Protein AF-A0A1F8U9Z3-F1 (afdb_monomer_lite)

Radius of gyration: 16.21 Å; chains: 1; bounding box: 45×39×39 Å

Sequence (193 aa):
MRNLESLSKLYAEYHIFPEKCFGAGSPAYEFFRMFPKNYFSQDMFEFLKLHRYSPVQRGADLPWWGSRYFSEDKDTRVMIISQDSLSDDAGSVVFWAQLFDVVKSQAEYSAYTGRLKDKNLFRYNSWFRVQQQLCGWGLDIRHCFITDAAKVYKFKSWKDRDFDKNSSRSLLKNEMPAGFNYYPGSVAGNIDK

pLDDT: mean 81.68, std 16.69, range [29.06, 94.88]

Secondary structure (DSSP, 8-state):
---HHHHHHHHHHTT---GGGS-TTSHHHHHHHH-TTSHHHHHHHHHHTT--S--SSPPPPPPEE-TTTTSS--TT-EEEEE--S--SS---GGGGGGGTTT--SHHHHHHHHTTSS-TTS--HHHHHHHHHHHHHTT--GGGEEEEES---BPTT-SSS--B-HHHHHHHHHHHS-TT--------------

Foldseek 3Di:
DDDLQNLLVLLLVLLQCQPVVLDFQQLLVLLCVVCVPDPQSVSVVVSCPSNPDDRQAYHFQDKDAAQCQPPPPLVQAEEAAFAAQPPPVAGFLRSCLSVLVPDDDPVVVQVSLVRHPDSPPDDPVNNVVVSVVCVVVVRDRNRYMYYYLFGRADGPHHPPSHGPNVSSVVSVVSVDPPPDDDDPDDPPPPPPD

Structure (mmCIF, N/CA/C/O backbone):
data_AF-A0A1F8U9Z3-F1
#
_entry.id   AF-A0A1F8U9Z3-F1
#
loop_
_atom_site.group_PDB
_atom_site.id
_atom_site.type_symbol
_atom_site.label_atom_id
_atom_site.label_alt_id
_atom_site.label_comp_id
_atom_site.label_asym_id
_atom_site.label_entity_id
_atom_site.label_seq_id
_atom_site.pdbx_PDB_ins_code
_atom_site.Cartn_x
_atom_site.Cartn_y
_atom_site.Cartn_z
_atom_site.occupancy
_atom_site.B_iso_or_equiv
_atom_site.auth_seq_id
_atom_site.auth_comp_id
_atom_site.auth_asym_id
_atom_site.auth_atom_id
_atom_site.pdbx_PDB_model_num
ATOM 1 N N . MET A 1 1 ? 6.858 -17.333 11.667 1.00 45.41 1 MET A N 1
ATOM 2 C CA . MET A 1 1 ? 6.050 -16.106 11.837 1.00 45.41 1 MET A CA 1
ATOM 3 C C . MET A 1 1 ? 6.564 -15.111 10.808 1.00 45.41 1 MET A C 1
ATOM 5 O O . MET A 1 1 ? 7.760 -14.863 10.824 1.00 45.41 1 MET A O 1
ATOM 9 N N . ARG A 1 2 ? 5.757 -14.657 9.837 1.00 57.88 2 ARG A N 1
ATOM 10 C CA . ARG A 1 2 ? 6.254 -13.646 8.887 1.00 57.88 2 ARG A CA 1
ATOM 11 C C . ARG A 1 2 ? 6.272 -12.301 9.605 1.00 57.88 2 ARG A C 1
ATOM 13 O O . ARG A 1 2 ? 5.219 -11.822 10.011 1.00 57.88 2 ARG A O 1
ATOM 20 N N . ASN A 1 3 ? 7.468 -11.760 9.797 1.00 82.56 3 ASN A N 1
ATOM 21 C CA . ASN A 1 3 ? 7.699 -10.394 10.248 1.00 82.56 3 ASN A CA 1
ATOM 22 C C . ASN A 1 3 ? 7.858 -9.472 9.022 1.00 82.56 3 ASN A C 1
ATOM 24 O O . ASN A 1 3 ? 8.003 -9.946 7.893 1.00 82.56 3 ASN A O 1
ATOM 28 N N . LEU A 1 4 ? 7.836 -8.161 9.248 1.00 88.94 4 LEU A N 1
ATOM 29 C CA . LEU A 1 4 ? 8.009 -7.121 8.229 1.00 88.94 4 LEU A CA 1
ATOM 30 C C . LEU A 1 4 ? 9.208 -7.369 7.291 1.00 88.94 4 LEU A C 1
ATOM 32 O O . LEU A 1 4 ? 9.110 -7.175 6.082 1.00 88.94 4 LEU A O 1
ATOM 36 N N . GLU A 1 5 ? 10.317 -7.870 7.837 1.00 90.38 5 GLU A N 1
ATOM 37 C CA . GLU A 1 5 ? 11.522 -8.224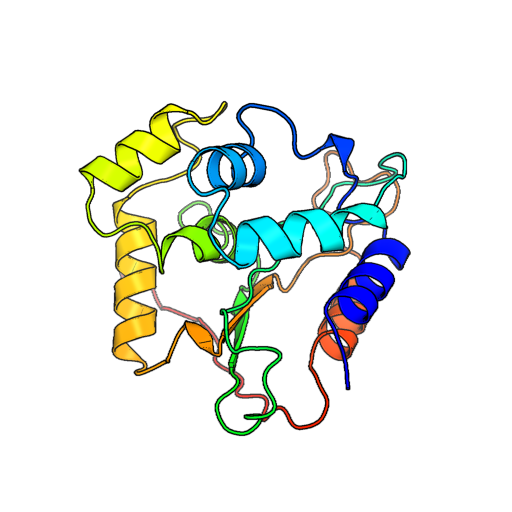 7.082 1.00 90.38 5 GLU A CA 1
ATOM 38 C C . GLU A 1 5 ? 11.265 -9.342 6.058 1.00 90.38 5 GLU A C 1
ATOM 40 O O . GLU A 1 5 ? 11.723 -9.264 4.921 1.00 90.38 5 GLU A O 1
ATOM 45 N N . SER A 1 6 ? 10.499 -10.371 6.434 1.00 90.19 6 SER A N 1
ATOM 46 C CA . SER A 1 6 ? 10.128 -11.463 5.525 1.00 90.19 6 SER A CA 1
ATOM 47 C C . SER A 1 6 ? 9.284 -10.954 4.356 1.00 90.19 6 SER A C 1
ATOM 49 O O . SER A 1 6 ? 9.462 -11.404 3.226 1.00 90.19 6 SER A O 1
ATOM 51 N N . LEU A 1 7 ? 8.379 -10.006 4.625 1.00 90.00 7 LEU A N 1
ATOM 52 C CA . LEU A 1 7 ? 7.586 -9.357 3.587 1.00 90.00 7 LEU A CA 1
ATOM 53 C C . LEU A 1 7 ? 8.492 -8.530 2.667 1.00 90.00 7 LEU A C 1
ATOM 55 O O . LEU A 1 7 ? 8.462 -8.708 1.458 1.00 90.00 7 LEU A O 1
ATOM 59 N N . SER A 1 8 ? 9.354 -7.688 3.232 1.00 93.38 8 SER A N 1
ATOM 60 C CA . SER A 1 8 ? 10.299 -6.868 2.467 1.00 93.38 8 SER A CA 1
ATOM 61 C C . SER A 1 8 ? 11.183 -7.712 1.535 1.00 93.38 8 SER A C 1
ATOM 63 O O . SER A 1 8 ? 11.259 -7.429 0.339 1.00 93.38 8 SER A O 1
ATOM 65 N N . LYS A 1 9 ? 11.751 -8.825 2.028 1.00 93.44 9 LYS A N 1
ATOM 66 C CA . LYS A 1 9 ? 12.533 -9.775 1.210 1.00 93.44 9 LYS A CA 1
ATOM 67 C C . LYS A 1 9 ? 11.730 -10.317 0.030 1.00 93.44 9 LYS A C 1
ATOM 69 O O . LYS A 1 9 ? 12.204 -10.251 -1.100 1.00 93.44 9 LYS A O 1
ATOM 74 N N . LEU A 1 10 ? 10.505 -10.779 0.286 1.00 92.38 10 LEU A N 1
ATOM 75 C CA . LEU A 1 10 ? 9.615 -11.296 -0.751 1.00 92.38 10 LEU A CA 1
ATOM 76 C C . LEU A 1 10 ? 9.364 -10.257 -1.854 1.00 92.38 10 LEU A C 1
ATOM 78 O O . LEU A 1 10 ? 9.427 -10.583 -3.033 1.00 92.38 10 LEU A O 1
ATOM 82 N N . TYR A 1 11 ? 9.096 -9.003 -1.491 1.00 92.25 11 TYR A N 1
ATOM 83 C CA . TYR A 1 11 ? 8.873 -7.943 -2.476 1.00 92.25 11 TYR A CA 1
ATOM 84 C C . TYR A 1 11 ? 10.165 -7.534 -3.204 1.00 92.25 11 TYR A C 1
ATOM 86 O O . TYR A 1 11 ? 10.125 -7.185 -4.386 1.00 92.25 11 TYR A O 1
ATOM 94 N N . ALA A 1 12 ? 11.314 -7.568 -2.525 1.00 93.19 12 ALA A N 1
ATOM 95 C CA . ALA A 1 12 ? 12.602 -7.210 -3.110 1.00 93.19 12 ALA A CA 1
ATOM 96 C C . ALA A 1 12 ? 13.018 -8.172 -4.235 1.00 93.19 12 ALA A C 1
ATOM 98 O O . ALA A 1 12 ? 13.559 -7.714 -5.240 1.00 93.19 12 ALA A O 1
ATOM 99 N N . GLU A 1 13 ? 12.684 -9.465 -4.133 1.00 93.81 13 GLU A N 1
ATOM 100 C CA . GLU A 1 13 ? 12.923 -10.461 -5.194 1.00 93.81 13 GLU A CA 1
ATOM 101 C C . GLU A 1 13 ? 12.323 -10.029 -6.546 1.00 93.81 13 GLU A C 1
ATOM 103 O O . GLU A 1 13 ? 12.960 -10.162 -7.593 1.00 93.81 13 GLU A O 1
ATOM 108 N N . TYR A 1 14 ? 11.137 -9.415 -6.527 1.00 91.81 14 TYR A N 1
ATOM 109 C CA . TYR A 1 14 ? 10.440 -8.945 -7.731 1.00 91.81 14 TYR A CA 1
ATOM 110 C C . TYR A 1 14 ? 10.800 -7.513 -8.151 1.00 91.81 14 TYR A C 1
ATOM 112 O O . TYR A 1 14 ? 10.267 -7.019 -9.142 1.00 91.81 14 TYR A O 1
ATOM 120 N N . HIS A 1 15 ? 11.684 -6.824 -7.425 1.00 89.75 15 HIS A N 1
ATOM 121 C CA . HIS A 1 15 ? 12.143 -5.466 -7.744 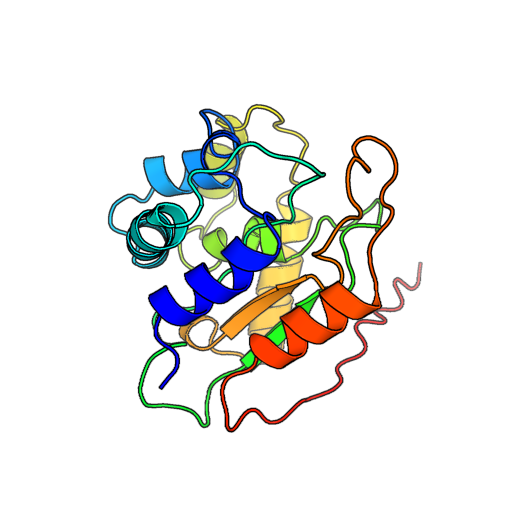1.00 89.75 15 HIS A CA 1
ATOM 122 C C . HIS A 1 15 ? 11.024 -4.404 -7.867 1.00 89.75 15 HIS A C 1
ATOM 124 O O . HIS A 1 15 ? 11.161 -3.417 -8.592 1.00 89.75 15 HIS A O 1
ATOM 130 N N . ILE A 1 16 ? 9.917 -4.566 -7.136 1.00 85.88 16 ILE A N 1
ATOM 131 C CA . ILE A 1 16 ? 8.685 -3.773 -7.328 1.00 85.88 16 ILE A CA 1
ATOM 132 C C . ILE A 1 16 ? 8.639 -2.427 -6.594 1.00 85.88 16 ILE A C 1
ATOM 134 O O . ILE A 1 16 ? 7.917 -1.539 -7.040 1.00 85.88 16 ILE A O 1
ATOM 138 N N . PHE A 1 17 ? 9.454 -2.222 -5.550 1.00 89.62 17 PHE A N 1
ATOM 139 C CA . PHE A 1 17 ? 9.509 -0.956 -4.789 1.00 89.62 17 PHE A CA 1
ATOM 140 C C . PHE A 1 17 ? 10.888 -0.291 -4.696 1.00 89.62 17 PHE A C 1
ATOM 142 O O . PHE A 1 17 ? 11.366 -0.056 -3.592 1.00 89.62 17 PHE A O 1
ATOM 149 N N . PRO A 1 18 ? 11.549 0.039 -5.815 1.00 88.25 18 PRO A N 1
ATOM 150 C CA . PRO A 1 18 ? 12.849 0.705 -5.762 1.00 88.25 18 PRO A CA 1
ATOM 151 C C . PRO A 1 18 ? 12.790 1.982 -4.908 1.00 88.25 18 PRO A C 1
ATOM 153 O O . PRO A 1 18 ? 12.011 2.886 -5.208 1.00 88.25 18 PRO A O 1
ATOM 156 N N . GLU A 1 19 ? 13.638 2.077 -3.876 1.00 86.88 19 GLU A N 1
ATOM 157 C CA . GLU A 1 19 ? 13.602 3.148 -2.859 1.00 86.88 19 GLU A CA 1
ATOM 158 C C . GLU A 1 19 ? 13.565 4.554 -3.482 1.00 86.88 19 GLU A C 1
ATOM 160 O O . GLU A 1 19 ? 12.808 5.429 -3.062 1.00 86.88 19 GLU A O 1
ATOM 165 N N . LYS A 1 20 ? 14.326 4.755 -4.564 1.00 85.00 20 LYS A N 1
ATOM 166 C CA . LYS A 1 20 ? 14.434 6.041 -5.265 1.00 85.00 20 LYS A CA 1
ATOM 167 C C . LYS A 1 20 ? 13.121 6.557 -5.872 1.00 85.00 20 LYS A C 1
ATOM 169 O O . LYS A 1 20 ? 13.061 7.711 -6.288 1.00 85.00 20 LYS A O 1
ATOM 174 N N . CYS A 1 21 ? 12.094 5.713 -5.977 1.00 83.88 21 CYS A N 1
ATOM 175 C CA . CYS A 1 21 ? 10.771 6.099 -6.464 1.00 83.88 21 CYS A CA 1
ATOM 176 C C . CYS A 1 21 ? 9.921 6.795 -5.384 1.00 83.88 21 CYS A C 1
ATOM 178 O O . CYS A 1 21 ? 8.948 7.465 -5.727 1.00 83.88 21 CYS A O 1
ATOM 180 N N . PHE A 1 22 ? 10.311 6.717 -4.109 1.00 84.62 22 PHE A N 1
ATOM 181 C CA . PHE A 1 22 ? 9.610 7.338 -2.979 1.00 84.62 22 PHE A CA 1
ATOM 182 C C . PHE A 1 22 ? 10.203 8.708 -2.623 1.00 84.62 22 PHE A C 1
ATOM 184 O O . PHE A 1 22 ? 10.590 8.973 -1.488 1.00 84.62 22 PHE A O 1
ATOM 191 N N . GLY A 1 23 ? 10.310 9.584 -3.625 1.00 85.44 23 GLY A N 1
ATOM 192 C CA . GLY A 1 23 ? 10.835 10.943 -3.470 1.00 85.44 23 GLY A CA 1
ATOM 193 C C . GLY A 1 23 ? 9.784 11.977 -3.052 1.00 85.44 23 GLY A C 1
ATOM 194 O O . GLY A 1 23 ? 8.591 11.677 -2.951 1.00 85.44 23 GLY A O 1
ATOM 195 N N . ALA A 1 24 ? 10.234 13.221 -2.863 1.00 90.19 24 ALA A N 1
ATOM 196 C CA . ALA A 1 24 ? 9.386 14.365 -2.521 1.00 90.19 24 ALA A CA 1
ATOM 197 C C . ALA A 1 24 ? 8.173 14.515 -3.456 1.00 90.19 24 ALA A C 1
ATOM 199 O O . ALA A 1 24 ? 8.288 14.361 -4.675 1.00 90.19 24 ALA A O 1
ATOM 200 N N . GLY A 1 25 ? 7.005 14.810 -2.878 1.00 86.88 25 GLY A N 1
ATOM 201 C CA . GLY A 1 25 ? 5.739 14.924 -3.602 1.00 86.88 25 GLY A CA 1
ATOM 202 C C . GLY A 1 25 ? 5.096 13.593 -4.013 1.00 86.88 25 GLY A C 1
ATOM 203 O O . GLY A 1 25 ? 4.004 13.622 -4.586 1.00 86.88 25 GLY A O 1
ATOM 204 N N . SER A 1 26 ? 5.725 12.440 -3.746 1.00 87.75 26 SER A N 1
ATOM 205 C CA . SER A 1 26 ? 5.062 11.137 -3.889 1.00 87.75 26 SER A CA 1
ATOM 206 C C . SER A 1 26 ? 4.087 10.884 -2.726 1.00 87.75 26 SER A C 1
ATOM 208 O O . SER A 1 26 ? 4.343 11.347 -1.610 1.00 87.75 26 SER A O 1
ATOM 210 N N . PRO A 1 27 ? 2.993 10.125 -2.942 1.00 87.62 27 PRO A N 1
ATOM 211 C CA . PRO A 1 27 ? 2.001 9.852 -1.900 1.00 87.62 27 PRO A CA 1
ATOM 212 C C . PRO A 1 27 ? 2.593 9.281 -0.607 1.00 87.62 27 PRO A C 1
ATOM 214 O O . PRO A 1 27 ? 2.275 9.759 0.485 1.00 87.62 27 PRO A O 1
ATOM 217 N N . ALA A 1 28 ? 3.482 8.293 -0.730 1.00 87.69 28 ALA A N 1
ATOM 218 C CA . ALA A 1 28 ? 4.116 7.644 0.411 1.00 87.69 28 ALA A CA 1
ATOM 219 C C . ALA A 1 28 ? 5.070 8.593 1.148 1.00 87.69 28 ALA A C 1
ATOM 221 O O . ALA A 1 28 ? 4.982 8.730 2.364 1.00 87.69 28 ALA A O 1
ATOM 222 N N . TYR A 1 29 ? 5.924 9.316 0.415 1.00 90.00 29 TYR A N 1
ATOM 223 C CA . TYR A 1 29 ? 6.861 10.260 1.022 1.00 90.00 29 TYR A CA 1
ATOM 224 C C . TYR A 1 29 ? 6.141 11.369 1.795 1.00 90.00 29 TYR A C 1
ATOM 226 O O . TYR A 1 29 ? 6.491 11.652 2.941 1.00 90.00 29 TYR A O 1
ATOM 234 N N . GLU A 1 30 ? 5.108 11.980 1.202 1.00 92.12 30 GLU A N 1
ATOM 235 C CA . GLU A 1 30 ? 4.350 13.031 1.886 1.00 92.12 30 GLU A CA 1
ATOM 236 C C . GLU A 1 30 ? 3.603 12.494 3.108 1.00 92.12 30 GLU A C 1
ATOM 238 O O . GLU A 1 30 ? 3.525 13.187 4.124 1.00 92.12 30 GLU A O 1
ATOM 243 N N . PHE A 1 31 ? 3.127 11.246 3.060 1.00 92.38 31 PHE A N 1
ATOM 244 C CA . PHE A 1 31 ? 2.539 10.593 4.224 1.00 92.38 31 PHE A CA 1
ATOM 245 C C . PHE A 1 31 ? 3.565 10.427 5.353 1.00 92.38 31 PHE A C 1
ATOM 247 O O . PHE A 1 31 ? 3.322 10.888 6.469 1.00 92.38 31 PHE A O 1
ATOM 254 N N . PHE A 1 32 ? 4.740 9.854 5.064 1.00 91.12 32 PHE A N 1
ATOM 255 C CA . PHE A 1 32 ? 5.799 9.649 6.062 1.00 91.12 32 PHE A CA 1
ATOM 256 C C . PHE A 1 32 ? 6.273 10.970 6.670 1.00 91.12 32 PHE A C 1
ATOM 258 O O . PHE A 1 32 ? 6.530 11.053 7.871 1.00 91.12 32 PHE A O 1
ATOM 265 N N . ARG A 1 33 ? 6.334 12.026 5.853 1.00 93.50 33 ARG A N 1
ATOM 266 C CA . ARG A 1 33 ? 6.721 13.368 6.290 1.00 93.50 33 ARG A CA 1
ATOM 267 C C . ARG A 1 33 ? 5.669 14.021 7.187 1.00 93.50 33 ARG A C 1
ATOM 269 O O . ARG A 1 33 ? 6.033 14.717 8.131 1.00 93.50 33 ARG A O 1
ATOM 276 N N . MET A 1 34 ? 4.380 13.833 6.897 1.00 94.50 34 MET A N 1
ATOM 277 C CA . MET A 1 34 ? 3.285 14.384 7.708 1.00 94.50 34 MET A CA 1
ATOM 278 C C . MET A 1 34 ? 3.059 13.604 9.004 1.00 94.50 34 MET A C 1
ATOM 280 O O . MET A 1 34 ? 2.716 14.202 10.022 1.00 94.50 34 MET A O 1
ATOM 284 N N . PHE A 1 35 ? 3.279 12.289 8.983 1.00 94.88 35 PHE A N 1
ATOM 285 C CA . PHE A 1 35 ? 2.989 11.394 10.100 1.00 94.88 35 PHE A CA 1
ATOM 286 C C . PHE A 1 35 ? 4.212 10.541 10.487 1.00 94.88 35 PHE A C 1
ATOM 288 O O . PHE A 1 35 ? 4.131 9.311 10.475 1.00 94.88 35 PHE A O 1
ATOM 295 N N . PRO A 1 36 ? 5.352 11.141 10.884 1.00 94.50 36 PRO A N 1
ATOM 296 C CA . PRO A 1 36 ? 6.598 10.399 11.121 1.00 94.50 36 PRO A CA 1
ATOM 297 C C . PRO A 1 36 ? 6.542 9.462 12.338 1.00 94.50 36 PRO A C 1
ATOM 299 O O . PRO A 1 36 ? 7.346 8.543 12.451 1.00 94.50 36 PRO A O 1
ATOM 302 N N . LYS A 1 37 ? 5.598 9.691 13.261 1.00 94.62 37 LYS A N 1
ATOM 303 C CA . LYS A 1 37 ? 5.367 8.843 14.444 1.00 94.62 37 LYS A CA 1
ATOM 304 C C . LYS A 1 37 ? 4.294 7.771 14.226 1.00 94.62 37 LYS A C 1
ATOM 306 O O . LYS A 1 37 ? 3.997 7.023 15.150 1.00 94.62 37 LYS A O 1
ATOM 311 N N . ASN A 1 38 ? 3.659 7.731 13.054 1.00 94.44 38 ASN A N 1
ATOM 312 C CA . ASN A 1 38 ? 2.697 6.683 12.734 1.00 94.44 38 ASN A CA 1
ATOM 313 C C . ASN A 1 38 ? 3.441 5.351 12.530 1.00 94.44 38 ASN A C 1
ATOM 315 O O . ASN A 1 38 ? 4.500 5.339 11.903 1.00 94.44 38 ASN A O 1
ATOM 319 N N . TYR A 1 39 ? 2.883 4.250 13.045 1.00 93.31 39 TYR A N 1
ATOM 320 C CA . TYR A 1 39 ? 3.505 2.922 12.966 1.00 93.31 39 TYR A CA 1
ATOM 321 C C . TYR A 1 39 ? 3.836 2.530 11.519 1.00 93.31 39 TYR A C 1
ATOM 323 O O . TYR A 1 39 ? 4.936 2.067 11.256 1.00 93.31 39 TYR A O 1
ATOM 331 N N . PHE A 1 40 ? 2.936 2.798 10.566 1.00 93.00 40 PHE A N 1
ATOM 332 C CA . PHE A 1 40 ? 3.137 2.433 9.169 1.00 93.00 40 PHE A CA 1
ATOM 333 C C . PHE A 1 40 ? 4.292 3.225 8.560 1.00 93.00 40 PHE A C 1
ATOM 335 O O . PHE A 1 40 ? 5.083 2.669 7.810 1.00 93.00 40 PHE A O 1
ATOM 342 N N . SER A 1 41 ? 4.452 4.502 8.926 1.00 93.44 41 SER A N 1
ATOM 343 C CA . SER A 1 41 ? 5.613 5.292 8.503 1.00 93.44 41 SER A CA 1
ATOM 344 C C . SER A 1 41 ? 6.922 4.685 9.008 1.00 93.44 41 SER A C 1
ATOM 346 O O . SER A 1 41 ? 7.879 4.582 8.247 1.00 93.44 41 SER A O 1
ATOM 348 N N . GLN A 1 42 ? 6.965 4.265 10.275 1.00 93.38 42 GLN A N 1
ATOM 349 C CA . GLN A 1 42 ? 8.150 3.647 10.876 1.00 93.38 42 GLN A CA 1
ATOM 350 C C . GLN A 1 42 ? 8.460 2.289 10.240 1.00 93.38 42 GLN A C 1
ATOM 352 O O . GLN A 1 42 ? 9.594 2.054 9.822 1.00 93.38 42 GLN A O 1
ATOM 357 N N . ASP A 1 43 ? 7.444 1.440 10.090 1.00 92.94 43 ASP A N 1
ATOM 358 C CA . ASP A 1 43 ? 7.573 0.142 9.438 1.00 92.94 43 ASP A CA 1
ATOM 359 C C . ASP A 1 43 ? 8.026 0.304 7.983 1.00 92.94 43 ASP A C 1
ATOM 361 O O . ASP A 1 43 ? 8.915 -0.406 7.525 1.00 92.94 43 ASP A O 1
ATOM 365 N N . MET A 1 44 ? 7.479 1.265 7.240 1.00 90.88 44 MET A N 1
ATOM 366 C CA . MET A 1 44 ? 7.859 1.471 5.844 1.00 90.88 44 MET A CA 1
ATOM 367 C C . MET A 1 44 ? 9.320 1.892 5.675 1.00 90.88 44 MET A C 1
ATOM 369 O O . MET A 1 44 ? 9.954 1.477 4.703 1.00 90.88 44 MET A O 1
ATOM 373 N N . PHE A 1 45 ? 9.891 2.657 6.611 1.00 90.12 45 PHE A N 1
ATOM 374 C CA . PHE A 1 45 ? 11.326 2.952 6.583 1.00 90.12 45 PHE A CA 1
ATOM 375 C C . PHE A 1 45 ? 12.173 1.687 6.734 1.00 90.12 45 PHE A C 1
ATOM 377 O O . PHE A 1 45 ? 13.155 1.531 6.011 1.00 90.12 45 PHE A O 1
ATOM 384 N N . GLU A 1 46 ? 11.796 0.774 7.630 1.00 90.94 46 GLU A N 1
ATOM 385 C CA . GLU A 1 46 ? 12.474 -0.517 7.783 1.00 90.94 46 GLU A CA 1
ATOM 386 C C . GLU A 1 46 ? 12.264 -1.413 6.560 1.00 90.94 46 GLU A C 1
ATOM 388 O O . GLU A 1 46 ? 13.219 -1.983 6.031 1.00 90.94 46 GLU A O 1
ATOM 393 N N . PHE A 1 47 ? 11.029 -1.472 6.060 1.00 92.00 47 PHE A N 1
ATOM 394 C CA . PHE A 1 47 ? 10.651 -2.233 4.879 1.00 92.00 47 PHE A CA 1
ATOM 395 C C . PHE A 1 47 ? 11.482 -1.823 3.662 1.00 92.00 47 PHE A C 1
ATOM 397 O O . PHE A 1 47 ? 12.010 -2.690 2.977 1.00 92.00 47 PHE A O 1
ATOM 404 N N . LEU A 1 48 ? 11.664 -0.522 3.409 1.00 91.06 48 LEU A N 1
ATOM 405 C CA . LEU A 1 48 ? 12.370 -0.021 2.224 1.00 91.06 48 LEU A CA 1
ATOM 406 C C . LEU A 1 48 ? 13.892 -0.242 2.247 1.00 91.06 48 LEU A C 1
ATOM 408 O O . LEU A 1 48 ? 14.520 -0.154 1.191 1.00 91.06 48 LEU A O 1
ATOM 412 N N . LYS A 1 49 ? 14.502 -0.608 3.386 1.00 91.81 49 LYS A N 1
ATOM 413 C CA . LYS A 1 49 ? 15.961 -0.842 3.477 1.00 91.81 49 LYS A CA 1
ATOM 414 C C . LYS A 1 49 ? 16.465 -1.938 2.538 1.00 91.81 49 LYS A C 1
ATOM 416 O O . LYS A 1 49 ? 17.611 -1.862 2.093 1.00 91.81 49 LYS A O 1
ATOM 421 N N . LEU A 1 50 ? 15.633 -2.935 2.222 1.00 94.38 50 LEU A N 1
ATOM 422 C CA . LEU A 1 50 ? 15.988 -4.019 1.295 1.00 94.38 50 LEU A CA 1
ATOM 423 C C . LEU A 1 50 ? 15.702 -3.679 -0.174 1.00 94.38 50 LEU A C 1
ATOM 425 O O . LEU A 1 50 ? 16.034 -4.466 -1.057 1.00 94.38 50 LEU A O 1
ATOM 429 N N . HIS A 1 51 ? 15.143 -2.500 -0.461 1.00 93.56 51 HIS A N 1
ATOM 430 C CA . HIS A 1 51 ? 14.753 -2.102 -1.813 1.00 93.56 51 HIS A CA 1
ATOM 431 C C . HIS A 1 51 ? 15.731 -1.133 -2.495 1.00 93.56 51 HIS A C 1
ATOM 433 O O . HIS A 1 51 ? 15.364 -0.317 -3.349 1.00 93.56 51 HIS A O 1
ATOM 439 N N . ARG A 1 52 ? 17.011 -1.246 -2.133 1.00 92.62 52 ARG A N 1
ATOM 440 C CA . ARG A 1 52 ? 18.127 -0.461 -2.677 1.00 92.62 52 ARG A CA 1
ATOM 441 C C . ARG A 1 52 ? 18.624 -1.028 -4.002 1.00 92.62 52 ARG A C 1
ATOM 443 O O . ARG A 1 52 ? 19.750 -1.503 -4.111 1.00 92.62 52 ARG A O 1
ATOM 450 N N . TYR A 1 53 ? 17.776 -0.976 -5.019 1.00 91.50 53 TYR A N 1
ATOM 451 C CA . TYR A 1 53 ? 18.107 -1.435 -6.364 1.00 91.50 53 TYR A CA 1
ATOM 452 C C . TYR A 1 53 ? 17.662 -0.433 -7.430 1.00 91.50 53 TYR A C 1
ATOM 454 O O . TYR A 1 53 ? 16.795 0.420 -7.221 1.00 91.50 53 TYR A O 1
ATOM 462 N N . SER A 1 54 ? 18.269 -0.540 -8.612 1.00 89.81 54 SER A N 1
ATOM 463 C CA . SER A 1 54 ? 17.809 0.207 -9.778 1.00 89.81 54 SER A CA 1
ATOM 464 C C . SER A 1 54 ? 16.500 -0.396 -10.299 1.00 89.81 54 SER A C 1
ATOM 466 O O . SER A 1 54 ? 16.395 -1.615 -10.406 1.00 89.81 54 SER A O 1
ATOM 468 N N . PRO A 1 55 ? 15.501 0.427 -10.653 1.00 88.00 55 PRO A N 1
ATOM 469 C CA . PRO A 1 55 ? 14.279 -0.042 -11.270 1.00 88.00 55 PRO A CA 1
ATOM 470 C C . PRO A 1 55 ? 14.635 -0.622 -12.637 1.00 88.00 55 PRO A C 1
ATOM 472 O O . PRO A 1 55 ? 15.294 0.027 -13.453 1.00 88.00 55 PRO A O 1
ATOM 475 N N . VAL A 1 56 ? 14.176 -1.840 -12.882 1.00 88.69 56 VAL A N 1
ATOM 476 C CA . VAL A 1 56 ? 14.324 -2.551 -14.162 1.00 88.69 56 VAL A CA 1
ATOM 477 C C . VAL A 1 56 ? 12.990 -2.710 -14.899 1.00 88.69 56 VAL A C 1
ATOM 479 O O . VAL A 1 56 ? 12.949 -3.126 -16.056 1.00 88.69 56 VAL A O 1
ATOM 482 N N . GLN A 1 57 ? 11.903 -2.350 -14.221 1.00 86.06 57 GLN A N 1
ATOM 483 C CA . GLN A 1 57 ? 10.518 -2.407 -14.662 1.00 86.06 57 GLN A CA 1
ATOM 484 C C . GLN A 1 57 ? 9.692 -1.376 -13.887 1.00 86.06 57 GLN A C 1
ATOM 486 O O . GLN A 1 57 ? 10.186 -0.753 -12.939 1.00 86.06 57 GLN A O 1
ATOM 491 N N . ARG A 1 58 ? 8.428 -1.209 -14.277 1.00 83.62 58 ARG A N 1
ATOM 492 C CA . ARG A 1 58 ? 7.472 -0.383 -13.538 1.00 83.62 58 ARG A CA 1
ATOM 493 C C . ARG A 1 58 ? 7.264 -0.929 -12.117 1.00 83.62 58 ARG A C 1
ATOM 495 O O . ARG A 1 58 ? 7.214 -2.139 -11.912 1.00 83.62 58 ARG A O 1
ATOM 502 N N . GLY A 1 59 ? 7.177 -0.020 -11.148 1.00 79.88 59 GLY A N 1
ATOM 503 C CA . GLY A 1 59 ? 6.874 -0.361 -9.759 1.00 79.88 59 GLY A CA 1
ATOM 504 C C . GLY A 1 59 ? 5.380 -0.578 -9.529 1.00 79.88 59 GLY A C 1
ATOM 505 O O . GLY A 1 59 ? 4.554 -0.106 -10.312 1.00 79.88 59 GLY A O 1
ATOM 506 N N . ALA A 1 60 ? 5.054 -1.285 -8.453 1.00 82.50 60 ALA A N 1
ATOM 507 C CA . ALA A 1 60 ? 3.682 -1.438 -7.976 1.00 82.50 60 ALA A CA 1
ATOM 508 C C . ALA A 1 60 ? 3.331 -0.358 -6.945 1.00 82.50 60 ALA A C 1
ATOM 510 O O . ALA A 1 60 ? 4.207 0.377 -6.478 1.00 82.50 60 ALA A O 1
ATOM 511 N N . ASP A 1 61 ? 2.065 -0.319 -6.545 1.00 83.94 61 ASP A N 1
ATOM 512 C CA . ASP A 1 61 ? 1.626 0.478 -5.405 1.00 83.94 61 ASP A CA 1
ATOM 513 C C . ASP A 1 61 ? 2.014 -0.213 -4.093 1.00 83.94 61 ASP A C 1
ATOM 515 O O . ASP A 1 61 ? 2.026 -1.445 -3.986 1.00 83.94 61 ASP A O 1
ATOM 519 N N . LEU A 1 62 ? 2.396 0.587 -3.093 1.00 86.75 62 LEU A N 1
ATOM 520 C CA . LEU A 1 62 ? 2.850 0.064 -1.805 1.00 86.75 62 LEU A CA 1
ATOM 521 C C . LEU A 1 62 ? 1.700 -0.626 -1.074 1.00 86.75 62 LEU A C 1
ATOM 523 O O . LEU A 1 62 ? 0.688 0.030 -0.850 1.00 86.75 62 LEU A O 1
ATOM 527 N N . PRO A 1 63 ? 1.849 -1.883 -0.617 1.00 90.31 63 PRO A N 1
ATOM 528 C CA . PRO A 1 63 ? 0.861 -2.476 0.267 1.00 90.31 63 PRO A CA 1
ATOM 529 C C . PRO A 1 63 ? 0.727 -1.647 1.540 1.00 90.31 63 PRO A C 1
ATOM 531 O O . PRO A 1 63 ? 1.666 -0.985 1.984 1.00 90.31 63 PRO A O 1
ATOM 534 N N . TRP A 1 64 ? -0.428 -1.774 2.171 1.00 92.19 64 TRP A N 1
ATOM 535 C CA . TRP A 1 64 ? -0.668 -1.225 3.489 1.00 92.19 64 TRP A CA 1
ATOM 536 C C . TRP A 1 64 ? -1.065 -2.332 4.457 1.00 92.19 64 TRP A C 1
ATOM 538 O O . TRP A 1 64 ? -1.738 -3.290 4.078 1.00 92.19 64 TRP A O 1
ATOM 548 N N . TRP A 1 65 ? -0.674 -2.191 5.716 1.00 92.56 65 TRP A N 1
ATOM 549 C CA . TRP A 1 65 ? -1.083 -3.082 6.792 1.00 92.56 65 TRP A CA 1
ATOM 550 C C . TRP A 1 65 ? -1.453 -2.274 8.018 1.00 92.56 65 TRP A C 1
ATOM 552 O O . TRP A 1 65 ? -0.808 -1.275 8.314 1.00 92.56 65 TRP A O 1
ATOM 562 N N . GLY A 1 66 ? -2.463 -2.754 8.734 1.00 92.56 66 GLY A N 1
ATOM 563 C CA . GLY A 1 66 ? -2.900 -2.231 10.011 1.00 92.56 66 GLY A CA 1
ATOM 564 C C . GLY A 1 66 ? -1.877 -2.469 11.127 1.00 92.56 66 GLY A C 1
ATOM 565 O O . GLY A 1 66 ? -1.078 -3.408 11.082 1.00 92.56 66 GLY A O 1
ATOM 566 N N . SER A 1 67 ? -1.947 -1.660 12.187 1.00 92.94 67 SER A N 1
ATOM 567 C CA . SER A 1 67 ? -1.004 -1.694 13.324 1.00 92.94 67 SER A CA 1
ATOM 568 C C . SER A 1 67 ? -0.979 -3.006 14.107 1.00 92.94 67 SER A C 1
ATOM 570 O O . SER A 1 67 ? -0.065 -3.243 14.895 1.00 92.94 67 SER A O 1
ATOM 572 N N . ARG A 1 68 ? -1.978 -3.865 13.910 1.00 92.12 68 ARG A N 1
ATOM 573 C CA . ARG A 1 68 ? -2.119 -5.171 14.559 1.00 92.12 68 ARG A CA 1
ATOM 574 C C . ARG A 1 68 ? -2.050 -6.333 13.577 1.00 92.12 68 ARG A C 1
ATOM 576 O O . ARG A 1 68 ? -2.124 -7.480 14.011 1.00 92.12 68 ARG A O 1
ATOM 583 N N . TYR A 1 69 ? -1.835 -6.078 12.286 1.00 90.00 69 TYR A N 1
ATOM 584 C CA . TYR A 1 69 ? -1.801 -7.125 11.265 1.00 90.00 69 TYR A CA 1
ATOM 585 C C . TYR A 1 69 ? -0.738 -8.202 11.541 1.00 90.00 69 TYR A C 1
ATOM 587 O O . TYR A 1 69 ? -0.987 -9.392 11.359 1.00 90.00 69 TYR A O 1
ATOM 595 N N . PHE A 1 70 ? 0.438 -7.805 12.034 1.00 87.44 70 PHE A N 1
ATOM 596 C CA . PHE A 1 70 ? 1.519 -8.733 12.387 1.00 87.44 70 PHE A CA 1
ATOM 597 C C . PHE A 1 70 ? 1.478 -9.225 13.848 1.00 87.44 70 PHE A C 1
ATOM 599 O O . PHE A 1 70 ? 2.391 -9.935 14.261 1.00 87.44 70 PHE A O 1
ATOM 606 N N . SER A 1 71 ? 0.445 -8.886 14.630 1.00 88.94 71 SER A N 1
ATOM 607 C CA . SER A 1 71 ? 0.295 -9.325 16.034 1.00 88.94 71 SER A CA 1
ATOM 608 C C . SER A 1 71 ? -0.076 -10.809 16.153 1.00 88.94 71 SER A C 1
ATOM 610 O O . SER A 1 71 ? -0.511 -11.398 15.176 1.00 88.94 71 SER A O 1
ATOM 612 N N . GLU A 1 72 ? 0.030 -11.440 17.326 1.00 86.56 72 GLU A N 1
ATOM 613 C CA . GLU A 1 72 ? -0.333 -12.866 17.488 1.00 86.56 72 GLU A CA 1
ATOM 614 C C . GLU A 1 72 ? -1.815 -13.191 17.239 1.00 86.56 72 GLU A C 1
ATOM 616 O O . GLU A 1 72 ? -2.161 -14.358 17.054 1.00 86.56 72 GLU A O 1
ATOM 621 N N . ASP A 1 73 ? -2.681 -12.178 17.191 1.00 87.25 73 ASP A N 1
ATOM 622 C CA . ASP A 1 73 ? -4.102 -12.338 16.906 1.00 87.25 73 ASP A CA 1
ATOM 623 C C . ASP A 1 73 ? -4.324 -12.618 15.409 1.00 87.25 73 ASP A C 1
ATOM 625 O O . ASP A 1 73 ? -4.391 -11.712 14.576 1.00 87.25 73 ASP A O 1
ATOM 629 N N . LYS A 1 74 ? -4.331 -13.905 15.049 1.00 82.94 74 LYS A N 1
ATOM 630 C CA . LYS A 1 74 ? -4.443 -14.373 13.657 1.00 82.94 74 LYS A CA 1
ATOM 631 C C . LYS A 1 74 ? -5.884 -14.462 13.170 1.00 82.94 74 LYS A C 1
ATOM 633 O O . LYS A 1 74 ? -6.105 -14.283 11.975 1.00 82.94 74 LYS A O 1
ATOM 638 N N . ASP A 1 75 ? -6.830 -14.701 14.071 1.00 85.75 75 ASP A N 1
ATOM 639 C CA . ASP A 1 75 ? -8.226 -15.003 13.730 1.00 85.75 75 ASP A CA 1
ATOM 640 C C . ASP A 1 75 ? -9.008 -13.763 13.275 1.00 85.75 75 ASP A C 1
ATOM 642 O O . ASP A 1 75 ? -10.048 -13.870 12.627 1.00 85.75 75 ASP A O 1
ATOM 646 N N . THR A 1 76 ? -8.484 -12.576 13.569 1.00 87.88 76 THR A N 1
ATOM 647 C CA . THR A 1 76 ? -9.076 -11.279 13.220 1.00 87.88 76 THR A CA 1
ATOM 648 C C . THR A 1 76 ? -8.480 -10.655 11.961 1.00 87.88 76 THR A C 1
ATOM 650 O O . THR A 1 76 ? -8.935 -9.598 11.519 1.00 87.88 76 THR A O 1
ATOM 653 N N . ARG A 1 77 ? -7.447 -11.269 11.373 1.00 89.00 77 ARG A N 1
ATOM 654 C CA . ARG A 1 77 ? -6.735 -10.676 10.241 1.00 89.00 77 ARG A CA 1
ATOM 655 C C . ARG A 1 77 ? -7.536 -10.797 8.954 1.00 89.00 77 ARG A C 1
ATOM 657 O O . ARG A 1 77 ? -8.032 -11.867 8.608 1.00 89.00 77 ARG A O 1
ATOM 664 N N . VAL A 1 78 ? -7.570 -9.712 8.189 1.00 89.38 78 VAL A N 1
ATOM 665 C CA . VAL A 1 78 ? -8.272 -9.655 6.903 1.00 89.38 78 VAL A CA 1
ATOM 666 C C . VAL A 1 78 ? -7.318 -9.183 5.819 1.00 89.38 78 VAL A C 1
ATOM 668 O O . VAL A 1 78 ? -6.591 -8.212 5.999 1.00 89.38 78 VAL A O 1
ATOM 671 N N . MET A 1 79 ? -7.303 -9.871 4.678 1.00 89.19 79 MET A N 1
ATOM 672 C CA . MET A 1 79 ? -6.560 -9.429 3.500 1.00 89.19 79 MET A CA 1
ATOM 673 C C . MET A 1 79 ? -7.548 -8.921 2.454 1.00 89.19 79 MET A C 1
ATOM 675 O O . MET A 1 79 ? -8.438 -9.653 2.029 1.00 89.19 79 MET A O 1
ATOM 679 N N . ILE A 1 80 ? -7.377 -7.673 2.034 1.00 88.69 80 ILE A N 1
ATOM 680 C CA . ILE A 1 80 ? -8.162 -7.026 0.988 1.00 88.69 80 ILE A CA 1
ATOM 681 C C . ILE A 1 80 ? -7.287 -6.947 -0.257 1.00 88.69 80 ILE A C 1
ATOM 683 O O . ILE A 1 80 ? -6.223 -6.325 -0.244 1.00 88.69 80 ILE A O 1
ATOM 687 N N . ILE A 1 81 ? -7.742 -7.585 -1.332 1.00 86.62 81 ILE A N 1
ATOM 688 C CA . ILE A 1 81 ? -7.056 -7.578 -2.623 1.00 86.62 81 ILE A CA 1
ATOM 689 C C . ILE A 1 81 ? -7.888 -6.744 -3.591 1.00 86.62 81 ILE A C 1
ATOM 691 O O . ILE A 1 81 ? -8.981 -7.142 -3.989 1.00 86.62 81 ILE A O 1
ATOM 695 N N . SER A 1 82 ? -7.370 -5.577 -3.951 1.00 83.38 82 SER A N 1
ATOM 696 C CA . SER A 1 82 ? -7.954 -4.677 -4.941 1.00 83.38 82 SER A CA 1
ATOM 697 C C . SER A 1 82 ? -7.673 -5.215 -6.351 1.00 83.38 82 SER A C 1
ATOM 699 O O . SER A 1 82 ? -6.571 -5.683 -6.629 1.00 83.38 82 SER A O 1
ATOM 701 N N . GLN A 1 83 ? -8.661 -5.199 -7.251 1.00 72.44 83 GLN A N 1
ATOM 702 C CA . GLN A 1 83 ? -8.568 -5.833 -8.579 1.00 72.44 83 GLN A CA 1
ATOM 703 C C . GLN A 1 83 ? -7.764 -5.042 -9.632 1.00 72.44 83 GLN A C 1
ATOM 705 O O . GLN A 1 83 ? -7.856 -5.363 -10.812 1.00 72.44 83 GLN A O 1
ATOM 710 N N . ASP A 1 84 ? -6.894 -4.125 -9.196 1.00 61.47 84 ASP A N 1
ATOM 711 C CA . ASP A 1 84 ? -6.110 -3.180 -10.005 1.00 61.47 84 ASP A CA 1
ATOM 712 C C . ASP A 1 84 ? -6.866 -1.887 -10.370 1.00 61.47 84 ASP A C 1
ATOM 714 O O . ASP A 1 84 ? -8.071 -1.855 -10.609 1.00 61.47 84 ASP A O 1
ATOM 718 N N . SER A 1 85 ? -6.095 -0.803 -10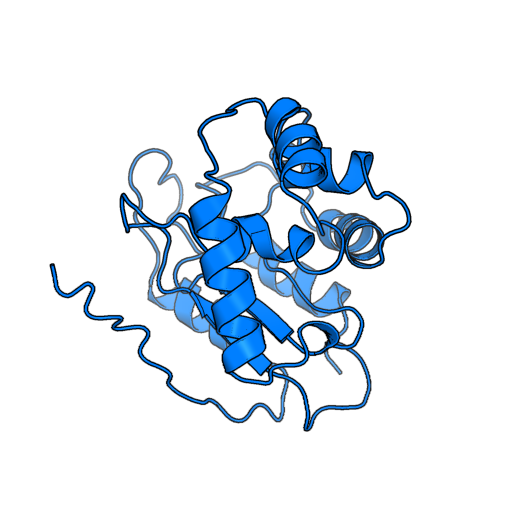.415 1.00 50.34 85 SER A N 1
ATOM 719 C CA . SER A 1 85 ? -6.448 0.602 -10.665 1.00 50.34 85 SER A CA 1
ATOM 720 C C . SER A 1 85 ? -6.882 0.919 -12.106 1.00 50.34 85 SER A C 1
ATOM 722 O O . SER A 1 85 ? -6.864 2.076 -12.523 1.00 50.34 85 SER A O 1
ATOM 724 N N . LEU A 1 86 ? -7.239 -0.094 -12.905 1.00 46.06 86 LEU A N 1
ATOM 725 C CA . LEU A 1 86 ? -7.658 0.088 -14.304 1.00 46.06 86 LEU A CA 1
ATOM 726 C C . LEU A 1 86 ? -9.041 0.739 -14.443 1.00 46.06 86 LEU A C 1
ATOM 728 O O . LEU A 1 86 ? -9.472 1.014 -15.558 1.00 46.06 86 LEU A O 1
ATOM 732 N N . SER A 1 87 ? -9.730 0.967 -13.330 1.00 42.16 87 SER A N 1
ATOM 733 C CA . SER A 1 87 ? -10.943 1.768 -13.290 1.00 42.16 87 SER A CA 1
ATOM 734 C C . SER A 1 87 ? -10.559 3.250 -13.413 1.00 42.16 87 SER A C 1
ATOM 736 O O . SER A 1 87 ? -9.828 3.798 -12.587 1.00 42.16 87 SER A O 1
ATOM 738 N N . ASP A 1 88 ? -11.047 3.903 -14.472 1.00 38.56 88 ASP A N 1
ATOM 739 C CA . ASP A 1 88 ? -10.833 5.337 -14.729 1.00 38.56 88 ASP A CA 1
ATOM 740 C C . ASP A 1 88 ? -11.411 6.231 -13.607 1.00 38.56 88 ASP A C 1
ATOM 742 O O . ASP A 1 88 ? -11.081 7.415 -13.496 1.00 38.56 88 ASP A O 1
ATOM 746 N N . ASP A 1 89 ? -12.281 5.669 -12.763 1.00 32.72 89 ASP A N 1
ATOM 747 C CA . ASP A 1 89 ? -13.067 6.339 -11.729 1.00 32.72 89 ASP A CA 1
ATOM 748 C C . ASP A 1 89 ? -12.670 5.985 -10.278 1.00 32.72 89 ASP A C 1
ATOM 750 O O . ASP A 1 89 ? -13.013 6.727 -9.348 1.00 32.72 89 ASP A O 1
ATOM 754 N N . ALA A 1 90 ? -11.893 4.920 -10.068 1.00 39.28 90 ALA A N 1
ATOM 755 C CA . ALA A 1 90 ? -11.408 4.467 -8.771 1.00 39.28 90 ALA A CA 1
ATOM 756 C C . ALA A 1 90 ? -9.938 4.024 -8.875 1.00 39.28 90 ALA A C 1
ATOM 758 O O . ALA A 1 90 ? -9.612 2.881 -9.189 1.00 39.28 90 ALA A O 1
ATOM 759 N N . GLY A 1 91 ? -9.023 4.942 -8.544 1.00 50.97 91 GLY A N 1
ATOM 760 C CA . GLY A 1 91 ? -7.638 4.565 -8.252 1.00 50.97 91 GLY A CA 1
ATOM 761 C C . GLY A 1 91 ? -7.596 3.491 -7.159 1.00 50.97 91 GLY A C 1
ATOM 762 O O . GLY A 1 91 ? -8.479 3.456 -6.298 1.00 50.97 91 GLY A O 1
ATOM 763 N N . SER A 1 92 ? -6.580 2.622 -7.188 1.00 64.44 92 SER A N 1
ATOM 764 C CA . SER A 1 92 ? -6.477 1.493 -6.254 1.00 64.44 92 SER A CA 1
ATOM 765 C C . SER A 1 92 ? -6.695 1.934 -4.801 1.00 64.44 92 SER A C 1
ATOM 767 O O . SER A 1 92 ? -6.102 2.911 -4.341 1.00 64.44 92 SER A O 1
ATOM 769 N N . VAL A 1 93 ? -7.525 1.194 -4.054 1.00 65.56 93 VAL A N 1
ATOM 770 C CA . VAL A 1 93 ? -7.764 1.407 -2.610 1.00 65.56 93 VAL A CA 1
ATOM 771 C C . VAL A 1 93 ? -6.449 1.439 -1.819 1.00 65.56 93 VAL A C 1
ATOM 773 O O . VAL A 1 93 ? -6.347 2.117 -0.795 1.00 65.56 93 VAL A O 1
ATOM 776 N N . VAL A 1 94 ? -5.424 0.763 -2.332 1.00 75.31 94 VAL A N 1
ATOM 777 C CA . VAL A 1 94 ? -4.080 0.695 -1.764 1.00 75.31 94 VAL A CA 1
ATOM 778 C C . VAL A 1 94 ? -3.421 2.071 -1.671 1.00 75.31 94 VAL A C 1
ATOM 780 O O . VAL A 1 94 ? -2.768 2.349 -0.669 1.00 75.31 94 VAL A O 1
ATOM 783 N N . PHE A 1 95 ? -3.667 2.978 -2.626 1.00 72.31 95 PHE A N 1
ATOM 784 C CA . PHE A 1 95 ? -3.079 4.328 -2.630 1.00 72.31 95 PHE A CA 1
ATOM 785 C C . PHE A 1 95 ? -3.410 5.168 -1.395 1.00 72.31 95 PHE A C 1
ATOM 787 O O . PHE A 1 95 ? -2.711 6.140 -1.097 1.00 72.31 95 PHE A O 1
ATOM 794 N N . TRP A 1 96 ? -4.501 4.830 -0.716 1.00 78.19 96 TRP A N 1
ATOM 795 C CA . TRP A 1 96 ? -5.107 5.642 0.330 1.00 78.19 96 TRP A CA 1
ATOM 796 C C . TRP A 1 96 ? -5.158 4.958 1.675 1.00 78.19 96 TRP A C 1
ATOM 798 O O . TRP A 1 96 ? -5.591 5.577 2.649 1.00 78.19 96 TRP A O 1
ATOM 808 N N . ALA A 1 97 ? -4.818 3.675 1.711 1.00 86.56 97 ALA A N 1
ATOM 809 C CA . ALA A 1 97 ? -5.059 2.828 2.860 1.00 86.56 97 ALA A CA 1
ATOM 810 C C . ALA A 1 97 ? -4.404 3.399 4.126 1.00 86.56 97 ALA A C 1
ATOM 812 O O . ALA A 1 97 ? -5.020 3.431 5.191 1.00 86.56 97 ALA A O 1
ATOM 813 N N . GLN A 1 98 ? -3.230 4.012 3.971 1.00 89.12 98 GLN A N 1
ATOM 814 C CA . GLN A 1 98 ? -2.508 4.708 5.031 1.00 89.12 98 GLN A CA 1
ATOM 815 C C . GLN A 1 98 ? -3.257 5.904 5.638 1.00 89.12 98 GLN A C 1
ATOM 817 O O . GLN A 1 98 ? -2.994 6.282 6.778 1.00 89.12 98 GLN A O 1
ATOM 822 N N . LEU A 1 99 ? -4.211 6.499 4.917 1.00 91.31 99 LEU A N 1
ATOM 823 C CA . LEU A 1 99 ? -4.968 7.664 5.374 1.00 91.31 99 LEU A CA 1
ATOM 824 C C . LEU A 1 99 ? -6.172 7.302 6.249 1.00 91.31 99 LEU A C 1
ATOM 826 O O . LEU A 1 99 ? -6.607 8.156 7.019 1.00 91.31 99 LEU A O 1
ATOM 830 N N . PHE A 1 100 ? -6.715 6.079 6.164 1.00 88.44 100 PHE A N 1
ATOM 831 C CA . PHE A 1 100 ? -7.955 5.710 6.872 1.00 88.44 100 PHE A CA 1
ATOM 832 C C . PHE A 1 100 ? -7.863 5.911 8.393 1.00 88.44 100 PHE A C 1
ATOM 834 O O . PHE A 1 100 ? -8.829 6.336 9.040 1.00 88.44 100 PHE A O 1
ATOM 841 N N . ASP A 1 101 ? -6.677 5.682 8.954 1.00 86.25 101 ASP A N 1
ATOM 842 C CA . ASP A 1 101 ? -6.441 5.795 10.391 1.00 86.25 101 ASP A CA 1
ATOM 843 C C . ASP A 1 101 ? -6.182 7.227 10.860 1.00 86.25 101 ASP A C 1
ATOM 845 O O . ASP A 1 101 ? -6.522 7.550 11.999 1.00 86.25 101 ASP A O 1
ATOM 849 N N . VAL A 1 102 ? -5.640 8.098 10.004 1.00 91.00 102 VAL A N 1
ATOM 850 C CA . VAL A 1 102 ? -5.105 9.406 10.427 1.00 91.00 102 VAL A CA 1
ATOM 851 C C . VAL A 1 102 ? -5.861 10.612 9.885 1.00 91.00 102 VAL A C 1
ATOM 853 O O . VAL A 1 102 ? -5.814 11.661 10.514 1.00 91.00 102 VAL A O 1
ATOM 856 N N . VAL A 1 103 ? -6.566 10.478 8.760 1.00 90.62 103 VAL A N 1
ATOM 857 C CA . VAL A 1 103 ? -7.384 11.549 8.183 1.00 90.62 103 VAL A CA 1
ATOM 858 C C . VAL A 1 103 ? -8.833 11.362 8.619 1.00 90.62 103 VAL A C 1
ATOM 860 O O . VAL A 1 103 ? -9.425 10.302 8.412 1.00 90.62 103 VAL A O 1
ATOM 863 N N . LYS A 1 104 ? -9.411 12.397 9.228 1.00 89.88 104 LYS A N 1
ATOM 864 C CA . LYS A 1 104 ? -10.776 12.412 9.778 1.00 89.88 104 LYS A CA 1
ATOM 865 C C . LYS A 1 104 ? -11.661 13.493 9.167 1.00 89.88 104 LYS A C 1
ATOM 867 O O . LYS A 1 104 ? -12.858 13.525 9.437 1.00 89.88 104 LYS A O 1
ATOM 872 N N . SER A 1 105 ? -11.105 14.364 8.325 1.00 91.88 105 SER A N 1
ATOM 873 C CA . SER A 1 105 ? -11.852 15.452 7.692 1.00 91.88 105 SER A CA 1
ATOM 874 C C . SER A 1 105 ? -11.391 15.743 6.263 1.00 91.88 105 SER A C 1
ATOM 876 O O . SER A 1 105 ? -10.267 15.431 5.865 1.00 91.88 105 SER A O 1
ATOM 878 N N . GLN A 1 106 ? -12.254 16.403 5.487 1.00 93.56 106 GLN A N 1
ATOM 879 C CA . GLN A 1 106 ? -11.907 16.901 4.153 1.00 93.56 106 GLN A CA 1
ATOM 880 C C . GLN A 1 106 ? -10.768 17.929 4.191 1.00 93.56 106 GLN A C 1
ATOM 882 O O . GLN A 1 106 ? -9.969 17.994 3.256 1.00 93.56 106 GLN A O 1
ATOM 887 N N . ALA A 1 107 ? -10.663 18.708 5.271 1.00 94.81 107 ALA A N 1
ATOM 888 C CA . ALA A 1 107 ? -9.597 19.687 5.455 1.00 94.81 107 ALA A CA 1
ATOM 889 C C . ALA A 1 107 ? -8.229 19.002 5.600 1.00 94.81 107 ALA A C 1
ATOM 891 O O . ALA A 1 107 ? -7.288 19.353 4.891 1.00 94.81 107 ALA A O 1
ATOM 892 N N . GLU A 1 108 ? -8.133 17.977 6.451 1.00 93.88 108 GLU A N 1
ATOM 893 C CA . GLU A 1 108 ? -6.914 17.170 6.610 1.00 93.88 108 GLU A CA 1
ATOM 894 C C . GLU A 1 108 ? -6.534 16.449 5.316 1.00 93.88 108 GLU A C 1
ATOM 896 O O . GLU A 1 108 ? -5.367 16.439 4.923 1.00 93.88 108 GLU A O 1
ATOM 901 N N . TYR A 1 109 ? -7.527 15.907 4.611 1.00 91.81 109 TYR A N 1
ATOM 902 C CA . TYR A 1 109 ? -7.312 15.280 3.315 1.00 91.81 109 TYR A CA 1
ATOM 903 C C . TYR A 1 109 ? -6.754 16.274 2.286 1.00 91.81 109 TYR A C 1
ATOM 905 O O . TYR A 1 109 ? -5.774 15.984 1.606 1.00 91.81 109 TYR A O 1
ATOM 913 N N . SER A 1 110 ? -7.340 17.471 2.205 1.00 92.50 110 SER A N 1
ATOM 914 C CA . SER A 1 110 ? -6.886 18.543 1.307 1.00 92.50 110 SER A CA 1
ATOM 915 C C . SER A 1 110 ? -5.476 19.020 1.661 1.00 92.50 110 SER A C 1
ATOM 917 O O . SER A 1 110 ? -4.676 19.325 0.777 1.00 92.50 110 SER A O 1
ATOM 919 N N . ALA A 1 111 ? -5.140 19.047 2.953 1.00 93.44 111 ALA A N 1
ATOM 920 C CA . ALA A 1 111 ? -3.799 19.375 3.420 1.00 93.44 111 ALA A CA 1
ATOM 921 C C . ALA A 1 111 ? -2.757 18.324 2.996 1.00 93.44 111 ALA A C 1
ATOM 923 O O . ALA A 1 111 ? -1.609 18.684 2.725 1.00 93.44 111 ALA A O 1
ATOM 924 N N . TYR A 1 112 ? -3.147 17.048 2.922 1.00 93.12 112 TYR A N 1
ATOM 925 C CA . TYR A 1 112 ? -2.315 15.978 2.375 1.00 93.12 112 TYR A CA 1
ATOM 926 C C . TYR A 1 112 ? -2.178 16.089 0.851 1.00 93.12 112 TYR A C 1
ATOM 928 O O . TYR A 1 112 ? -1.063 16.219 0.345 1.00 93.12 112 TYR A O 1
ATOM 936 N N . THR A 1 113 ? -3.290 16.112 0.108 1.00 91.88 113 THR A N 1
ATOM 937 C CA . THR A 1 113 ? -3.255 16.122 -1.365 1.00 91.88 113 THR A CA 1
ATOM 938 C C . THR A 1 113 ? -2.630 17.393 -1.936 1.00 91.88 113 THR A C 1
ATOM 940 O O . THR A 1 113 ? -1.965 17.344 -2.969 1.00 91.88 113 THR A O 1
ATOM 943 N N . GLY A 1 114 ? -2.737 18.524 -1.231 1.00 92.44 114 GLY A N 1
ATOM 944 C CA . GLY A 1 114 ? -2.093 19.783 -1.605 1.00 92.44 114 GLY A CA 1
ATOM 945 C C . GLY A 1 114 ? -0.560 19.732 -1.651 1.00 92.44 114 GLY A C 1
ATOM 946 O O . GLY A 1 114 ? 0.048 20.616 -2.257 1.00 92.44 114 GLY A O 1
ATOM 947 N N . ARG A 1 115 ? 0.062 18.711 -1.045 1.00 93.00 115 ARG A N 1
ATOM 948 C CA . ARG A 1 115 ? 1.520 18.492 -1.023 1.00 93.00 115 ARG A CA 1
ATOM 949 C C . ARG A 1 115 ? 2.007 17.546 -2.119 1.00 93.00 115 ARG A C 1
ATOM 951 O O . ARG A 1 115 ? 3.212 17.433 -2.330 1.00 93.00 115 ARG A O 1
ATOM 958 N N . LEU A 1 116 ? 1.092 16.863 -2.798 1.00 90.94 116 LEU A N 1
ATOM 959 C CA . LEU A 1 116 ? 1.434 15.905 -3.838 1.00 90.94 116 LEU A CA 1
ATOM 960 C C . LEU A 1 116 ? 1.876 16.621 -5.110 1.00 90.94 116 LEU A C 1
ATOM 962 O O . LEU A 1 116 ? 1.392 17.706 -5.442 1.00 90.94 116 LEU A O 1
ATOM 966 N N . LYS A 1 117 ? 2.775 15.973 -5.854 1.00 89.06 117 LYS A N 1
ATOM 967 C CA . LYS A 1 117 ? 3.197 16.447 -7.176 1.00 89.06 117 LYS A CA 1
ATOM 968 C C . LYS A 1 117 ? 2.018 16.498 -8.150 1.00 89.06 117 LYS A C 1
ATOM 970 O O . LYS A 1 117 ? 1.909 17.441 -8.929 1.00 89.06 117 LYS A O 1
ATOM 975 N N . ASP A 1 118 ? 1.145 15.497 -8.082 1.00 85.56 118 ASP A N 1
ATOM 976 C CA . ASP A 1 118 ? -0.135 15.476 -8.779 1.00 85.56 118 ASP A CA 1
ATOM 977 C C . ASP A 1 118 ? -1.271 15.626 -7.760 1.00 85.56 118 ASP A C 1
ATOM 979 O O . ASP A 1 118 ? -1.578 14.707 -7.001 1.00 85.56 118 ASP A O 1
ATOM 983 N N . LYS A 1 119 ? -1.885 16.812 -7.738 1.00 83.19 119 LYS A N 1
ATOM 984 C CA . LYS A 1 119 ? -2.988 17.150 -6.824 1.00 83.19 119 LYS A CA 1
ATOM 985 C C . LYS A 1 119 ? -4.308 16.490 -7.221 1.00 83.19 119 LYS A C 1
ATOM 987 O O . LYS A 1 119 ? -5.198 16.370 -6.385 1.00 83.19 119 LYS A O 1
ATOM 992 N N . ASN A 1 120 ? -4.434 16.090 -8.486 1.00 78.94 120 ASN A N 1
ATOM 993 C CA . ASN A 1 120 ? -5.645 15.499 -9.052 1.00 78.94 120 ASN A CA 1
ATOM 994 C C . ASN A 1 120 ? -5.593 13.977 -9.079 1.00 78.94 120 ASN A C 1
ATOM 996 O O . ASN A 1 120 ? -6.586 13.351 -9.448 1.00 78.94 120 ASN A O 1
ATOM 1000 N N . LEU A 1 121 ? -4.476 13.393 -8.635 1.00 75.06 121 LEU A N 1
ATOM 1001 C CA . LEU A 1 121 ? -4.315 11.954 -8.466 1.00 75.06 121 LEU A CA 1
ATOM 1002 C C . LEU A 1 121 ? -5.470 11.352 -7.650 1.00 75.06 121 LEU A C 1
ATOM 1004 O O . LEU A 1 121 ? -5.805 10.182 -7.801 1.00 75.06 121 LEU A O 1
ATOM 1008 N N . PHE A 1 122 ? -6.096 12.177 -6.803 1.00 77.00 122 PHE A N 1
ATOM 1009 C CA . PHE A 1 122 ? -6.896 11.744 -5.685 1.00 77.00 122 PHE A CA 1
ATOM 1010 C C . PHE A 1 122 ? -8.131 12.631 -5.406 1.00 77.00 122 PHE A C 1
ATOM 1012 O O . PHE A 1 122 ? -8.010 13.822 -5.125 1.00 77.00 122 PHE A O 1
ATOM 1019 N N . ARG A 1 123 ? -9.337 12.034 -5.416 1.00 82.88 123 ARG A N 1
ATOM 1020 C CA . ARG A 1 123 ? -10.616 12.667 -5.042 1.00 82.88 123 ARG A CA 1
ATOM 1021 C C . ARG A 1 123 ? -11.103 12.260 -3.643 1.00 82.88 123 ARG A C 1
ATOM 1023 O O . ARG A 1 123 ? -11.287 11.073 -3.372 1.00 82.88 123 ARG A O 1
ATOM 1030 N N . TYR A 1 124 ? -11.425 13.250 -2.801 1.00 84.94 124 TYR A N 1
ATOM 1031 C CA . TYR A 1 124 ? -11.908 13.038 -1.424 1.00 84.94 124 TYR A CA 1
ATOM 1032 C C . TYR A 1 124 ? -13.127 12.113 -1.350 1.00 84.94 124 TYR A C 1
ATOM 1034 O O . TYR A 1 124 ? -13.149 11.181 -0.551 1.00 84.94 124 TYR A O 1
ATOM 1042 N N . ASN A 1 125 ? -14.112 12.327 -2.227 1.00 84.88 125 ASN A N 1
ATOM 1043 C CA . ASN A 1 125 ? -15.341 11.532 -2.239 1.00 84.88 125 ASN A CA 1
ATOM 1044 C C . ASN A 1 125 ? -15.072 10.045 -2.523 1.00 84.88 125 ASN A C 1
ATOM 1046 O O . ASN A 1 125 ? -15.771 9.195 -1.976 1.00 84.88 125 ASN A O 1
ATOM 1050 N N . SER A 1 126 ? -14.056 9.721 -3.333 1.00 82.69 126 SER A N 1
ATOM 1051 C CA . SER A 1 126 ? -13.655 8.332 -3.589 1.00 82.69 126 SER A CA 1
ATOM 1052 C C . SER A 1 126 ? -13.056 7.699 -2.331 1.00 82.69 126 SER A C 1
ATOM 1054 O O . SER A 1 126 ? -13.484 6.622 -1.927 1.00 82.69 126 SER A O 1
ATOM 1056 N N . TRP A 1 127 ? -12.140 8.400 -1.656 1.00 85.81 127 TRP A N 1
ATOM 1057 C CA . TRP A 1 127 ? -11.558 7.940 -0.389 1.00 85.81 127 TRP A CA 1
ATOM 1058 C C . TRP A 1 127 ? -12.618 7.736 0.701 1.00 85.81 127 TRP A C 1
ATOM 1060 O O . TRP A 1 127 ? -12.667 6.678 1.328 1.00 85.81 127 TRP A O 1
ATOM 1070 N N . PHE A 1 128 ? -13.500 8.720 0.892 1.00 87.38 128 PHE A N 1
ATOM 1071 C CA . PHE A 1 128 ? -14.536 8.673 1.921 1.00 87.38 128 PHE A CA 1
ATOM 1072 C C . PHE A 1 128 ? -15.523 7.526 1.682 1.00 87.38 128 PHE A C 1
ATOM 1074 O O . PHE A 1 128 ? -15.859 6.803 2.616 1.00 87.38 128 PHE A O 1
ATOM 1081 N N . ARG A 1 129 ? -15.940 7.295 0.428 1.00 87.25 129 ARG A N 1
ATOM 1082 C CA . ARG A 1 129 ? -16.795 6.151 0.068 1.00 87.25 129 ARG A CA 1
ATOM 1083 C C . ARG A 1 129 ? -16.161 4.814 0.444 1.00 87.25 129 ARG A C 1
ATOM 1085 O O . ARG A 1 129 ? -16.839 3.976 1.029 1.00 87.25 129 ARG A O 1
ATOM 1092 N N . VAL A 1 130 ? -14.879 4.622 0.131 1.00 84.81 130 VAL A N 1
ATOM 1093 C CA . VAL A 1 130 ? -14.168 3.382 0.476 1.00 84.81 130 VAL A CA 1
ATOM 1094 C C . VAL A 1 130 ? -14.063 3.229 1.992 1.00 84.81 130 VAL A C 1
ATOM 1096 O O . VAL A 1 130 ? -14.341 2.154 2.511 1.00 84.81 130 VAL A O 1
ATOM 1099 N N . GLN A 1 131 ? -13.741 4.304 2.716 1.00 86.56 131 GLN A N 1
ATOM 1100 C CA . GLN A 1 131 ? -13.705 4.285 4.179 1.00 86.56 131 GLN A CA 1
ATOM 1101 C C . GLN A 1 131 ? -15.059 3.857 4.770 1.00 86.56 131 GLN A C 1
ATOM 1103 O O . GLN A 1 131 ? -15.106 2.959 5.606 1.00 86.56 131 GLN A O 1
ATOM 1108 N N . GLN A 1 132 ? -16.161 4.451 4.298 1.00 87.62 132 GLN A N 1
ATOM 1109 C CA . GLN A 1 132 ? -17.517 4.091 4.726 1.00 87.62 132 GLN A CA 1
ATOM 1110 C C . GLN A 1 132 ? -17.848 2.628 4.418 1.00 87.62 132 GLN A C 1
ATOM 1112 O O . GLN A 1 132 ? -18.447 1.951 5.248 1.00 87.62 132 GLN A O 1
ATOM 1117 N N . GLN A 1 133 ? -17.428 2.117 3.260 1.00 87.81 133 GLN A N 1
ATOM 1118 C CA . GLN A 1 133 ? -17.642 0.722 2.887 1.00 87.81 133 GLN A CA 1
ATOM 1119 C C .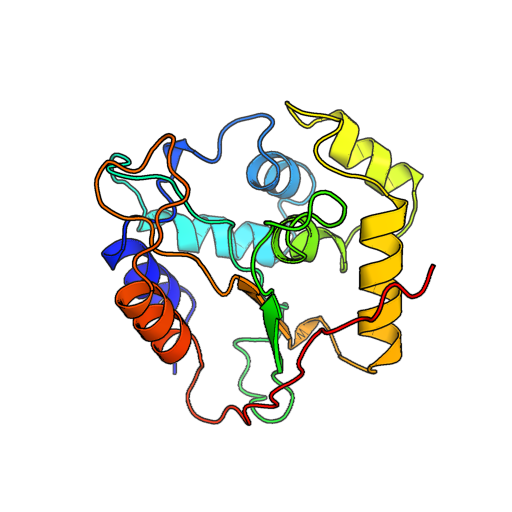 GLN A 1 133 ? -16.888 -0.247 3.808 1.00 87.81 133 GLN A C 1
ATOM 1121 O O . GLN A 1 133 ? -17.480 -1.212 4.287 1.00 87.81 133 GLN A O 1
ATOM 1126 N N . LEU A 1 134 ? -15.618 0.035 4.113 1.00 86.56 134 LEU A N 1
ATOM 1127 C CA . LEU A 1 134 ? -14.823 -0.765 5.052 1.00 86.56 134 LEU A CA 1
ATOM 1128 C C . LEU A 1 134 ? -15.445 -0.761 6.458 1.00 86.56 134 LEU A C 1
ATOM 1130 O O . LEU A 1 134 ? -15.537 -1.814 7.089 1.00 86.56 134 LEU A O 1
ATOM 1134 N N . CYS A 1 135 ? -15.935 0.396 6.918 1.00 86.69 135 CYS A N 1
ATOM 1135 C CA . CYS A 1 135 ? -16.684 0.501 8.170 1.00 86.69 135 CYS A CA 1
ATOM 1136 C C . CYS A 1 135 ? -18.001 -0.289 8.129 1.00 86.69 135 CYS A C 1
ATOM 1138 O O . CYS A 1 135 ? -18.328 -0.976 9.093 1.00 86.69 135 CYS A O 1
ATOM 1140 N N . GLY A 1 136 ? -18.743 -0.227 7.020 1.00 90.38 136 GLY A N 1
ATOM 1141 C CA . GLY A 1 136 ? -20.008 -0.944 6.836 1.00 90.38 136 GLY A CA 1
ATOM 1142 C C . GLY A 1 136 ? -19.856 -2.467 6.845 1.00 90.38 136 GLY A C 1
ATOM 1143 O O . GLY A 1 136 ? -20.772 -3.172 7.254 1.00 90.38 136 GLY A O 1
ATOM 1144 N N . TRP A 1 137 ? -18.686 -2.980 6.461 1.00 89.19 137 TRP A N 1
ATOM 1145 C CA . TRP A 1 137 ? -18.339 -4.398 6.593 1.00 89.19 137 TRP A CA 1
ATOM 1146 C C . TRP A 1 137 ? -17.978 -4.820 8.024 1.00 89.19 137 TRP A C 1
ATOM 1148 O O . TRP A 1 137 ? -17.743 -6.002 8.264 1.00 89.19 137 TRP A O 1
ATOM 1158 N N . GLY A 1 138 ? -17.910 -3.881 8.974 1.00 89.88 138 GLY A N 1
ATOM 1159 C CA . GLY A 1 138 ? -17.513 -4.162 10.354 1.00 89.88 138 GLY A CA 1
ATOM 1160 C C . GLY A 1 138 ? -16.047 -4.579 10.492 1.00 89.88 138 GLY A C 1
ATOM 1161 O O . GLY A 1 138 ? -15.687 -5.219 11.478 1.00 89.88 138 GLY A O 1
ATOM 1162 N N . LEU A 1 139 ? -15.202 -4.248 9.509 1.00 89.19 139 LEU A N 1
ATOM 1163 C CA . LEU A 1 139 ? -13.785 -4.593 9.543 1.00 89.19 139 LEU A CA 1
ATOM 1164 C C . LEU A 1 139 ? -13.027 -3.681 10.508 1.00 89.19 139 LEU A C 1
ATOM 1166 O O . LEU A 1 139 ? -13.107 -2.454 10.418 1.00 89.19 139 LEU A O 1
ATOM 1170 N N . ASP A 1 140 ? -12.211 -4.277 11.377 1.00 90.75 140 ASP A N 1
ATOM 1171 C CA . ASP A 1 140 ? -11.192 -3.531 12.108 1.00 90.75 140 ASP A CA 1
ATOM 1172 C C . ASP A 1 140 ? -9.973 -3.330 11.208 1.00 90.75 140 ASP A C 1
ATOM 1174 O O . ASP 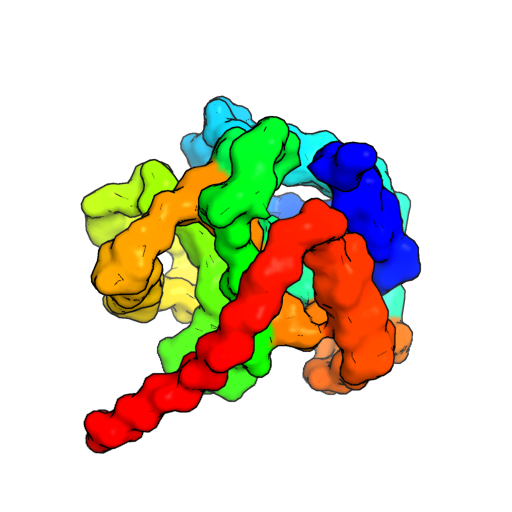A 1 140 ? -9.146 -4.226 11.026 1.00 90.75 140 ASP A O 1
ATOM 1178 N N . ILE A 1 141 ? -9.846 -2.122 10.661 1.00 89.75 141 ILE A N 1
ATOM 1179 C CA . ILE A 1 141 ? -8.774 -1.769 9.730 1.00 89.75 141 ILE A CA 1
ATOM 1180 C C . ILE A 1 141 ? -7.376 -2.011 10.323 1.00 89.75 141 ILE A C 1
ATOM 1182 O O . ILE A 1 141 ? -6.446 -2.346 9.592 1.00 89.75 141 ILE A O 1
ATOM 1186 N N . ARG A 1 142 ? -7.219 -1.962 11.655 1.00 92.25 142 ARG A N 1
ATOM 1187 C CA . ARG A 1 142 ? -5.941 -2.238 12.335 1.00 92.25 142 ARG A CA 1
ATOM 1188 C C . ARG A 1 142 ? -5.469 -3.678 12.129 1.00 92.25 142 ARG A C 1
ATOM 1190 O O . ARG A 1 142 ? -4.286 -3.947 12.313 1.00 92.25 142 ARG A O 1
ATOM 1197 N N . HIS A 1 143 ? -6.363 -4.584 11.747 1.00 91.88 143 HIS A N 1
ATOM 1198 C CA . HIS A 1 143 ? -6.085 -5.989 11.453 1.00 91.88 143 HIS A CA 1
ATOM 1199 C C . HIS A 1 143 ? -6.120 -6.293 9.944 1.00 91.88 143 HIS A C 1
ATOM 1201 O O . HIS A 1 143 ? -6.003 -7.453 9.543 1.00 91.88 143 HIS A O 1
ATOM 1207 N N . CYS A 1 144 ? -6.255 -5.274 9.090 1.00 91.25 144 CYS A N 1
ATOM 1208 C CA . CYS A 1 144 ? -6.307 -5.442 7.643 1.00 91.25 144 CYS A CA 1
ATOM 1209 C C . CYS A 1 144 ? -4.917 -5.384 6.992 1.00 91.25 144 CYS A C 1
ATOM 1211 O O . CYS A 1 144 ? -4.033 -4.659 7.438 1.00 91.25 144 CYS A O 1
ATOM 1213 N N . PHE A 1 145 ? -4.756 -6.088 5.876 1.00 91.38 145 PHE A N 1
ATOM 1214 C CA . PHE A 1 145 ? -3.691 -5.885 4.895 1.00 91.38 145 PHE A CA 1
ATOM 1215 C C . PHE A 1 145 ? -4.328 -5.610 3.546 1.00 91.38 145 PHE A C 1
ATOM 1217 O O . PHE A 1 145 ? -5.130 -6.411 3.071 1.00 91.38 145 PHE A O 1
ATOM 1224 N N . ILE A 1 146 ? -4.004 -4.475 2.943 1.00 90.81 146 ILE A N 1
ATOM 1225 C CA . ILE A 1 146 ? -4.619 -4.005 1.705 1.00 90.81 146 ILE A CA 1
ATOM 1226 C C . ILE A 1 146 ? -3.554 -3.970 0.620 1.00 90.81 146 ILE A C 1
ATOM 1228 O O . ILE A 1 146 ? -2.487 -3.377 0.790 1.00 90.81 146 ILE A O 1
ATOM 1232 N N . THR A 1 147 ? -3.832 -4.626 -0.503 1.00 88.94 147 THR A N 1
ATOM 1233 C CA . THR A 1 147 ? -2.891 -4.689 -1.615 1.00 88.94 147 THR A CA 1
ATOM 1234 C C . THR A 1 147 ? -3.563 -4.920 -2.966 1.00 88.94 147 THR A C 1
ATOM 1236 O O . THR A 1 147 ? -4.754 -5.207 -3.017 1.00 88.94 147 THR A O 1
ATOM 1239 N N . ASP A 1 148 ? -2.808 -4.807 -4.059 1.00 86.06 148 ASP A N 1
ATOM 1240 C CA . ASP A 1 148 ? -3.322 -4.982 -5.421 1.00 86.06 148 ASP A CA 1
ATOM 1241 C C . ASP A 1 148 ? -3.177 -6.397 -5.957 1.00 86.06 148 ASP A C 1
ATOM 1243 O O . ASP A 1 148 ? -2.247 -7.120 -5.624 1.00 86.06 148 ASP A O 1
ATOM 1247 N N . ALA A 1 149 ? -4.070 -6.798 -6.854 1.00 84.50 149 ALA A N 1
ATOM 1248 C CA . ALA A 1 149 ? -3.984 -8.080 -7.534 1.00 84.50 149 ALA A CA 1
ATOM 1249 C C . ALA A 1 149 ? -2.808 -8.133 -8.532 1.00 84.50 149 ALA A C 1
ATOM 1251 O O . ALA A 1 149 ? -2.216 -9.192 -8.754 1.00 84.50 149 ALA A O 1
ATOM 1252 N N . ALA A 1 150 ? -2.475 -6.997 -9.146 1.00 84.88 150 ALA A N 1
ATOM 1253 C CA . ALA A 1 150 ? -1.480 -6.887 -10.204 1.00 84.88 150 ALA A CA 1
ATOM 1254 C C . ALA A 1 150 ? -0.271 -6.080 -9.707 1.00 84.88 150 ALA A C 1
ATOM 1256 O O . ALA A 1 150 ? -0.368 -4.886 -9.448 1.00 84.88 150 ALA A O 1
ATOM 1257 N N . LYS A 1 151 ? 0.877 -6.748 -9.530 1.00 84.00 151 LYS A N 1
ATOM 1258 C CA . LYS A 1 151 ? 2.051 -6.153 -8.859 1.00 84.00 151 LYS A CA 1
ATOM 1259 C C . LYS A 1 151 ? 3.344 -6.335 -9.623 1.00 84.00 151 LYS A C 1
ATOM 1261 O O . LYS A 1 151 ? 4.185 -5.445 -9.664 1.00 84.00 151 LYS A O 1
ATOM 1266 N N . VAL A 1 152 ? 3.530 -7.516 -10.202 1.00 89.31 152 VAL A N 1
ATOM 1267 C CA . VAL A 1 152 ? 4.772 -7.852 -10.885 1.00 89.31 152 VAL A CA 1
ATOM 1268 C C . VAL A 1 152 ? 4.608 -7.493 -12.348 1.00 89.31 152 VAL A C 1
ATOM 1270 O O . VAL A 1 152 ? 3.950 -8.200 -13.108 1.00 89.31 152 VAL A O 1
ATOM 1273 N N . TYR A 1 153 ? 5.191 -6.363 -12.725 1.00 88.44 153 TYR A N 1
ATOM 1274 C CA . TYR A 1 153 ? 5.336 -5.946 -14.113 1.00 88.44 153 TYR A CA 1
ATOM 1275 C C . TYR A 1 153 ? 6.429 -6.766 -14.802 1.00 88.44 153 TYR A C 1
ATOM 1277 O O . TYR A 1 153 ? 7.337 -7.275 -14.145 1.00 88.44 153 TYR A O 1
ATOM 1285 N N . LYS A 1 154 ? 6.356 -6.915 -16.124 1.00 90.38 154 LYS A N 1
ATOM 1286 C CA . LYS A 1 154 ? 7.424 -7.585 -16.871 1.00 90.38 154 LYS A CA 1
ATOM 1287 C C . LYS A 1 154 ? 8.667 -6.700 -16.977 1.00 90.38 154 LYS A C 1
ATOM 1289 O O . LYS A 1 154 ? 8.619 -5.471 -16.915 1.00 90.38 154 LYS A O 1
ATOM 1294 N N . PHE A 1 155 ? 9.815 -7.332 -17.194 1.00 90.06 155 PHE A N 1
ATOM 1295 C CA . PHE A 1 155 ? 11.076 -6.623 -17.389 1.00 90.06 155 PHE A CA 1
ATOM 1296 C C . PHE A 1 155 ? 10.964 -5.576 -18.511 1.00 90.06 155 PHE A C 1
ATOM 1298 O O . PHE A 1 155 ? 10.483 -5.874 -19.604 1.00 90.06 155 PHE A O 1
ATOM 1305 N N . LYS A 1 156 ? 11.421 -4.345 -18.242 1.00 87.06 156 LYS A N 1
ATOM 1306 C CA . LYS A 1 156 ? 11.343 -3.179 -19.143 1.00 87.06 156 LYS A CA 1
ATOM 1307 C C . LYS A 1 156 ? 9.926 -2.739 -19.567 1.00 87.06 156 LYS A C 1
ATOM 1309 O O . LYS A 1 156 ? 9.820 -1.879 -20.445 1.00 87.06 156 LYS A O 1
ATOM 1314 N N . SER A 1 157 ? 8.847 -3.221 -18.941 1.00 83.62 157 SER A N 1
ATOM 1315 C CA . SER A 1 157 ? 7.479 -2.761 -19.239 1.00 83.62 157 SER A CA 1
ATOM 1316 C C . SER A 1 157 ? 7.175 -1.410 -18.563 1.00 83.62 157 SER A C 1
ATOM 1318 O O . SER A 1 157 ? 6.486 -1.315 -17.547 1.00 83.62 157 SER A O 1
ATOM 1320 N N . TRP A 1 158 ? 7.758 -0.333 -19.094 1.00 79.00 158 TRP A N 1
ATOM 1321 C CA . TRP A 1 158 ? 7.640 1.016 -18.518 1.00 79.00 158 TRP A CA 1
ATOM 1322 C C . TRP A 1 158 ? 6.341 1.727 -18.894 1.00 79.00 158 TRP A C 1
ATOM 1324 O O . TRP A 1 158 ? 5.745 2.428 -18.073 1.00 79.00 158 TRP A O 1
ATOM 1334 N N . LYS A 1 159 ? 5.946 1.582 -20.162 1.00 70.44 159 LYS A N 1
ATOM 1335 C CA . LYS A 1 159 ? 4.784 2.254 -20.758 1.00 70.44 159 LYS A CA 1
ATOM 1336 C C . LYS A 1 159 ? 3.577 1.330 -20.831 1.00 70.44 159 LYS A C 1
ATOM 1338 O O . LYS A 1 159 ? 2.454 1.777 -20.622 1.00 70.44 159 LYS A O 1
ATOM 1343 N N . ASP A 1 160 ? 3.842 0.049 -21.038 1.00 68.50 160 ASP A N 1
ATOM 1344 C CA . ASP A 1 160 ? 2.815 -0.967 -21.149 1.00 68.50 160 ASP A CA 1
ATOM 1345 C C . ASP A 1 160 ? 2.552 -1.520 -19.752 1.00 68.50 160 ASP A C 1
ATOM 1347 O O . ASP A 1 160 ? 3.478 -1.922 -19.042 1.00 68.50 160 ASP A O 1
ATOM 1351 N N . ARG A 1 161 ? 1.284 -1.510 -19.335 1.00 74.75 161 ARG A N 1
ATOM 1352 C CA . ARG A 1 161 ? 0.822 -2.088 -18.062 1.00 74.75 161 ARG A CA 1
ATOM 1353 C C . ARG A 1 161 ? 0.811 -3.626 -18.150 1.00 74.75 161 ARG A C 1
ATOM 1355 O O . ARG A 1 161 ? -0.181 -4.272 -17.838 1.00 74.75 161 ARG A O 1
ATOM 1362 N N . ASP A 1 162 ? 1.893 -4.203 -18.673 1.00 84.94 162 ASP A N 1
ATOM 1363 C CA . ASP A 1 162 ? 2.023 -5.629 -18.959 1.00 84.94 162 ASP A CA 1
ATOM 1364 C C . ASP A 1 162 ? 2.524 -6.368 -17.717 1.00 84.94 162 ASP A C 1
ATOM 1366 O O . ASP A 1 162 ? 3.718 -6.400 -17.403 1.00 84.94 162 ASP A O 1
ATOM 1370 N N . PHE A 1 163 ? 1.573 -6.938 -16.985 1.00 85.69 163 PHE A N 1
ATOM 1371 C CA . PHE A 1 163 ? 1.834 -7.701 -15.777 1.00 85.69 163 PHE A CA 1
ATOM 1372 C C . PHE A 1 163 ? 2.219 -9.148 -16.089 1.00 85.69 163 PHE A C 1
ATOM 1374 O O . PHE A 1 163 ? 1.583 -9.839 -16.892 1.00 85.69 163 PHE A O 1
ATOM 1381 N N . ASP A 1 164 ? 3.195 -9.665 -15.351 1.00 89.94 164 ASP A N 1
ATOM 1382 C CA . ASP A 1 164 ? 3.365 -11.099 -15.191 1.00 89.94 164 ASP A CA 1
ATOM 1383 C C . ASP A 1 164 ? 2.306 -11.618 -14.206 1.00 89.94 164 ASP A C 1
ATOM 1385 O O . ASP A 1 164 ? 2.431 -11.525 -12.979 1.00 89.94 164 ASP A O 1
ATOM 1389 N N . LYS A 1 165 ? 1.226 -12.168 -14.772 1.00 87.94 165 LYS A N 1
ATOM 1390 C CA . LYS A 1 165 ? 0.101 -12.734 -14.016 1.00 87.94 165 LYS A CA 1
ATOM 1391 C C . LYS A 1 165 ? 0.528 -13.893 -13.115 1.00 87.94 165 LYS A C 1
ATOM 1393 O O . LYS A 1 165 ? -0.029 -14.049 -12.028 1.00 87.94 165 LYS A O 1
ATOM 1398 N N . ASN A 1 166 ? 1.493 -14.706 -13.546 1.00 90.56 166 ASN A N 1
ATOM 1399 C CA . ASN A 1 166 ? 1.950 -15.858 -12.773 1.00 90.56 166 ASN A CA 1
ATOM 1400 C C . ASN A 1 166 ? 2.795 -15.400 -11.587 1.00 90.56 166 ASN A C 1
ATOM 1402 O O . ASN A 1 166 ? 2.538 -15.828 -10.461 1.00 90.56 166 ASN A O 1
ATOM 1406 N N . SER A 1 167 ? 3.725 -14.475 -11.821 1.00 92.50 167 SER A N 1
ATOM 1407 C CA . SER A 1 167 ? 4.543 -13.892 -10.758 1.00 92.50 167 SER A CA 1
ATOM 1408 C C . SER A 1 167 ? 3.703 -13.084 -9.767 1.00 92.50 167 SER A C 1
ATOM 1410 O O . SER A 1 167 ? 3.858 -13.262 -8.564 1.00 92.50 167 SER A O 1
ATOM 1412 N N . SER A 1 168 ? 2.731 -12.291 -10.235 1.00 89.06 168 SER A N 1
ATOM 1413 C CA . SER A 1 168 ? 1.803 -11.562 -9.350 1.00 89.06 168 SER A CA 1
ATOM 1414 C C . SER A 1 168 ? 0.974 -12.513 -8.482 1.00 89.06 168 SER A C 1
ATOM 1416 O O . SER A 1 168 ? 0.848 -12.312 -7.276 1.00 89.06 168 SER A O 1
ATOM 1418 N N . ARG A 1 169 ? 0.463 -13.608 -9.062 1.00 88.38 169 ARG A N 1
ATOM 1419 C CA . ARG A 1 169 ? -0.257 -14.648 -8.311 1.00 88.38 169 ARG A CA 1
ATOM 1420 C C . ARG A 1 169 ? 0.643 -15.351 -7.293 1.00 88.38 169 ARG A C 1
ATOM 1422 O O . ARG A 1 169 ? 0.185 -15.643 -6.191 1.00 88.38 169 ARG A O 1
ATOM 1429 N N . SER A 1 170 ? 1.884 -15.659 -7.667 1.00 90.75 170 SER A N 1
ATOM 1430 C CA . SER A 1 170 ? 2.869 -16.284 -6.776 1.00 90.75 170 SER A CA 1
ATOM 1431 C C . SER A 1 170 ? 3.169 -15.376 -5.583 1.00 90.75 170 SER A C 1
ATOM 1433 O O . SER A 1 170 ? 3.043 -15.801 -4.435 1.00 90.75 170 SER A O 1
ATOM 1435 N N . LEU A 1 171 ? 3.454 -14.101 -5.855 1.00 90.25 171 LEU A N 1
ATOM 1436 C CA . LEU A 1 171 ? 3.680 -13.073 -4.847 1.00 90.25 171 LEU A CA 1
ATOM 1437 C C . LEU A 1 171 ? 2.488 -12.952 -3.881 1.00 90.25 171 LEU A C 1
ATOM 1439 O O . LEU A 1 171 ? 2.680 -13.104 -2.681 1.00 90.25 171 LEU A O 1
ATOM 1443 N N . LEU A 1 172 ? 1.253 -12.812 -4.378 1.00 88.12 172 LEU A N 1
ATOM 1444 C CA . LEU A 1 172 ? 0.047 -12.723 -3.536 1.00 88.12 172 LEU A CA 1
ATOM 1445 C C . LEU A 1 172 ? -0.137 -13.924 -2.599 1.00 88.12 172 LEU A C 1
ATOM 1447 O O . LEU A 1 172 ? -0.440 -13.759 -1.418 1.00 88.12 172 LEU A O 1
ATOM 1451 N N . LYS A 1 173 ? 0.066 -15.148 -3.103 1.00 86.56 173 LYS A N 1
ATOM 1452 C CA . LYS A 1 173 ? 0.003 -16.363 -2.271 1.00 86.56 173 LYS A CA 1
ATOM 1453 C C . LYS A 1 173 ? 1.074 -16.357 -1.182 1.00 86.56 173 LYS A C 1
ATOM 1455 O O . LYS A 1 173 ? 0.837 -16.829 -0.072 1.00 86.56 173 LYS A O 1
ATOM 1460 N N . ASN A 1 174 ? 2.246 -15.819 -1.500 1.00 87.81 174 ASN A N 1
ATOM 1461 C CA . ASN A 1 174 ? 3.368 -15.715 -0.578 1.00 87.81 174 ASN A CA 1
ATOM 1462 C C . ASN A 1 174 ? 3.276 -14.511 0.361 1.00 87.81 174 ASN A C 1
ATOM 1464 O O . ASN A 1 174 ? 4.053 -14.439 1.306 1.00 87.81 174 ASN A O 1
ATOM 1468 N N . GLU A 1 175 ? 2.337 -13.592 0.163 1.00 83.56 175 GLU A N 1
ATOM 1469 C CA . GLU A 1 175 ? 2.046 -12.525 1.121 1.00 83.56 175 GLU A CA 1
ATOM 1470 C C . GLU A 1 175 ? 1.134 -13.023 2.229 1.00 83.56 175 GLU A C 1
ATOM 1472 O O . GLU A 1 175 ? 1.432 -12.782 3.399 1.00 83.56 175 GLU A O 1
ATOM 1477 N N . MET A 1 176 ? 0.097 -13.792 1.870 1.00 73.69 176 MET A N 1
ATOM 1478 C CA . MET A 1 176 ? -0.878 -14.382 2.792 1.00 73.69 176 MET A CA 1
ATOM 1479 C C . MET A 1 176 ? -0.171 -15.167 3.906 1.00 73.69 176 MET A C 1
ATOM 1481 O O . MET A 1 176 ? 0.419 -16.219 3.629 1.00 73.69 176 MET A O 1
ATOM 1485 N N . PRO A 1 177 ? -0.171 -14.681 5.161 1.00 64.31 177 PRO A N 1
ATOM 1486 C CA . PRO A 1 177 ? 0.364 -15.436 6.285 1.00 64.31 177 PRO A CA 1
ATOM 1487 C C . PRO A 1 177 ? -0.345 -16.791 6.419 1.00 64.31 177 PRO A C 1
ATOM 1489 O O . PRO A 1 177 ? -1.500 -16.949 6.027 1.00 64.31 177 PRO A O 1
ATOM 1492 N N . ALA A 1 178 ? 0.327 -17.778 7.012 1.00 57.34 178 ALA A N 1
ATOM 1493 C CA . ALA A 1 178 ? -0.322 -19.046 7.340 1.00 57.34 178 ALA A CA 1
ATOM 1494 C C . ALA A 1 178 ? -1.532 -18.805 8.269 1.00 57.34 178 ALA A C 1
ATOM 1496 O O . ALA A 1 178 ? -1.397 -18.084 9.260 1.00 57.34 178 ALA A O 1
ATOM 1497 N N . GLY A 1 179 ? -2.682 -19.415 7.951 1.00 54.22 179 GLY A N 1
ATOM 1498 C CA . GLY A 1 179 ? -3.916 -19.325 8.747 1.00 54.22 179 GLY A CA 1
ATOM 1499 C C . GLY A 1 179 ? -4.976 -18.335 8.247 1.00 54.22 179 GLY A C 1
ATOM 1500 O O . GLY A 1 179 ? -5.940 -18.098 8.961 1.00 54.22 179 GLY A O 1
ATOM 1501 N N . PHE A 1 180 ? -4.835 -17.757 7.049 1.00 56.06 180 PHE A N 1
ATOM 1502 C CA . PHE A 1 180 ? -5.880 -16.896 6.479 1.00 56.06 180 PHE A CA 1
ATOM 1503 C C . PHE A 1 180 ? -7.049 -17.703 5.917 1.00 56.06 180 PHE A C 1
ATOM 1505 O O . PHE A 1 180 ? -6.863 -18.577 5.068 1.00 56.06 180 PHE A O 1
ATOM 1512 N N . ASN A 1 181 ? -8.262 -17.327 6.316 1.00 46.31 181 ASN A N 1
ATOM 1513 C CA . ASN A 1 181 ? -9.478 -17.695 5.603 1.00 46.31 181 ASN A CA 1
ATOM 1514 C C . ASN A 1 181 ? -9.603 -16.784 4.374 1.00 46.31 181 ASN A C 1
ATOM 1516 O O . ASN A 1 181 ? -9.779 -15.572 4.497 1.00 46.31 181 ASN A O 1
ATOM 1520 N N . TYR A 1 182 ? -9.460 -17.353 3.177 1.00 44.41 182 TYR A N 1
ATOM 1521 C CA . TYR A 1 182 ? -9.695 -16.622 1.935 1.00 44.41 182 TYR A CA 1
ATOM 1522 C C . TYR A 1 182 ? -11.202 -16.448 1.737 1.00 44.41 182 TYR A C 1
ATOM 1524 O O . TYR A 1 182 ? -11.907 -17.417 1.460 1.00 44.41 182 TYR A O 1
ATOM 1532 N N . TYR A 1 183 ? -11.684 -15.214 1.863 1.00 46.00 183 TYR A N 1
ATOM 1533 C CA . TYR A 1 183 ? -13.045 -14.847 1.488 1.00 46.00 183 TYR A CA 1
ATOM 1534 C C . TYR A 1 183 ? -13.008 -14.233 0.083 1.00 46.00 183 TYR A C 1
ATOM 1536 O O . TYR A 1 183 ? -12.589 -13.082 -0.058 1.00 46.00 183 TYR A O 1
ATOM 1544 N N . PRO A 1 184 ? -13.399 -14.966 -0.977 1.00 39.34 184 PRO A N 1
ATOM 1545 C CA . PRO A 1 184 ? -13.550 -14.381 -2.300 1.00 39.34 184 PRO A CA 1
ATOM 1546 C C . PRO A 1 184 ? -14.729 -13.402 -2.290 1.00 39.34 184 PRO A C 1
ATOM 1548 O O . PRO A 1 184 ? -15.867 -13.764 -2.564 1.00 39.34 184 PRO A O 1
ATOM 1551 N N . GLY A 1 185 ? -14.455 -12.142 -1.966 1.00 39.28 185 GLY A N 1
ATOM 1552 C CA . GLY A 1 185 ? -15.336 -11.032 -2.287 1.00 39.28 185 GLY A CA 1
ATOM 1553 C C . GLY A 1 185 ? -15.015 -10.558 -3.697 1.00 39.28 185 GLY A C 1
ATOM 1554 O O . GLY A 1 185 ? -14.047 -9.829 -3.898 1.00 39.28 185 GLY A O 1
ATOM 1555 N N . SER A 1 186 ? -15.802 -10.967 -4.690 1.00 32.38 186 SER A N 1
ATOM 1556 C CA . SER A 1 186 ? -15.837 -10.245 -5.959 1.00 32.38 186 SER A CA 1
ATOM 1557 C C . SER A 1 186 ? -16.370 -8.843 -5.674 1.00 32.38 186 SER A C 1
ATOM 1559 O O . SER A 1 186 ? -17.561 -8.678 -5.408 1.00 32.38 186 SER A O 1
ATOM 1561 N N . VAL A 1 187 ? -15.513 -7.825 -5.735 1.00 44.31 187 VAL A N 1
ATOM 1562 C CA . VAL A 1 187 ? -15.958 -6.429 -5.825 1.00 44.31 187 VAL A CA 1
ATOM 1563 C C . VAL A 1 187 ? -16.433 -6.197 -7.261 1.00 44.31 187 VAL A C 1
ATOM 1565 O O . VAL A 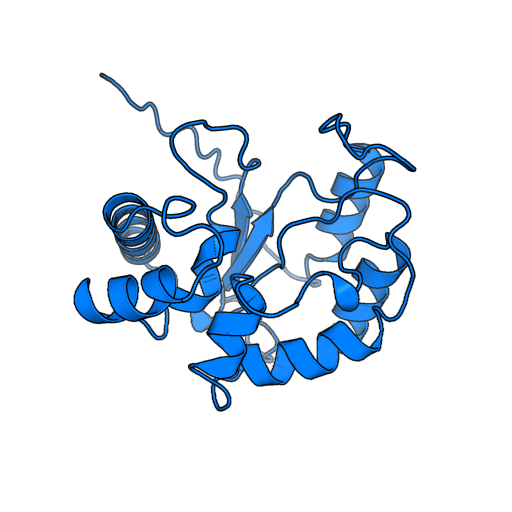1 187 ? -15.806 -5.499 -8.042 1.00 44.31 187 VAL A O 1
ATOM 1568 N N . ALA A 1 188 ? -17.543 -6.834 -7.627 1.00 32.47 188 ALA A N 1
ATOM 1569 C CA . ALA A 1 188 ? -18.408 -6.344 -8.683 1.00 32.47 188 ALA A CA 1
ATOM 1570 C C . ALA A 1 188 ? -19.454 -5.480 -7.981 1.00 32.47 188 ALA A C 1
ATOM 1572 O O . ALA A 1 188 ? -20.576 -5.903 -7.715 1.00 32.47 188 ALA A O 1
ATOM 1573 N N . GLY A 1 189 ? -19.048 -4.271 -7.596 1.00 29.09 189 GLY A N 1
ATOM 1574 C CA . GLY A 1 189 ? -20.035 -3.222 -7.441 1.00 29.09 189 GLY A CA 1
ATOM 1575 C C . GLY A 1 189 ? -20.564 -2.952 -8.838 1.00 29.09 189 GLY A C 1
ATOM 1576 O O . GLY A 1 189 ? -19.879 -2.298 -9.618 1.00 29.09 189 GLY A O 1
ATOM 1577 N N . ASN A 1 190 ? -21.743 -3.484 -9.164 1.00 30.44 190 ASN A N 1
ATOM 1578 C CA . ASN A 1 190 ? -22.570 -2.881 -10.196 1.00 30.44 190 ASN A CA 1
ATOM 1579 C C . ASN A 1 190 ? -22.720 -1.413 -9.801 1.00 30.44 190 ASN A C 1
ATOM 1581 O O . ASN A 1 190 ? -23.460 -1.072 -8.876 1.00 30.44 190 ASN A O 1
ATOM 1585 N N . ILE A 1 191 ? -21.967 -0.549 -10.472 1.00 29.06 191 ILE A N 1
ATOM 1586 C CA . ILE A 1 191 ? -22.328 0.851 -10.600 1.00 29.06 191 ILE A CA 1
ATOM 1587 C C . ILE A 1 191 ? -23.492 0.831 -11.587 1.00 29.06 191 ILE A C 1
ATOM 1589 O O . ILE A 1 191 ? -23.323 1.002 -12.790 1.00 29.06 191 ILE A O 1
ATOM 1593 N N . ASP A 1 192 ? -24.672 0.482 -11.078 1.00 31.70 192 ASP A N 1
ATOM 1594 C CA . ASP A 1 192 ? -25.907 0.743 -11.790 1.00 31.70 192 ASP A CA 1
ATOM 1595 C C . ASP A 1 192 ? -26.124 2.261 -11.785 1.00 31.70 192 ASP A C 1
ATOM 1597 O O . ASP A 1 192 ? -26.405 2.851 -10.737 1.00 31.70 192 ASP A O 1
ATOM 1601 N N . LYS A 1 193 ? -26.059 2.803 -13.009 1.00 33.34 193 LYS A N 1
ATOM 1602 C CA . LYS A 1 193 ? -26.432 4.139 -13.514 1.00 33.34 193 LYS A CA 1
ATOM 1603 C C . LYS A 1 193 ? -25.328 5.186 -13.627 1.00 33.34 193 LYS A C 1
ATOM 1605 O O . LYS A 1 193 ? -24.851 5.697 -12.593 1.00 33.34 193 LYS A O 1
#